Protein AF-V7PVR7-F1 (afdb_monomer)

Secondary structure (DSSP, 8-state):
---GGGGS-SS-TT------EEEEEEEEE-S---TTSSTT------------------TT----PPEEEEEEEEEEETTEEEEESSTT-SS-SEEEE-TT-EEEEEEHHHHHHTTSS---TT----TTPEEEEEEPPTTT-S-SEEEEE-SSTTHHHHHHHHHHHHHHHHHHHHHHHHHHHHHHHHHHHHHHHHHHHHHHHHHHHHHHHHHHHHHHHHHHHHHHHHHHHHHHHHHHHHHHHHHHHHHHHHHHHHHHHHHHHHTT-

pLDDT: mean 76.11, std 21.53, range [26.3, 97.12]

InterPro domains:
  IPR011993 PH-like domain superfamily [G3DSA:2.30.29.30] (19-189)

Sequence (265 aa):
MFDTTSLIHLGSNQTIQKSISGELCMYICKKKINKEYSPFFFPENDNKINENIYTNINYNDKLKQSYKWEKYFCFIKANFFFVYKFKGDYKPQFVFLLEGIQVQTINYNVAIKNGIIEKVDNFNIGENEDIIQIKFIPSLNNMNMCIFYASKVGYSKRWAQILTDSNFTLLNKNLNIIKEENEEIKNDIKNIKKINKIEIKNKDIQINSLNDRINMLKADIENVRIKNKRLQTAAEANIQSADEFLQKKMTEMSAICAEIESKIE

Structure (mmCIF, N/CA/C/O backbone):
data_AF-V7PVR7-F1
#
_entry.id   AF-V7PVR7-F1
#
loop_
_atom_site.group_PDB
_atom_site.id
_atom_site.type_symbol
_atom_site.label_atom_id
_atom_site.label_alt_id
_atom_site.label_comp_id
_atom_site.label_asym_id
_atom_site.label_entity_id
_atom_site.label_seq_id
_atom_site.pdbx_PDB_ins_code
_atom_site.Cartn_x
_atom_site.Cartn_y
_atom_site.Cartn_z
_atom_site.occupancy
_atom_site.B_iso_or_equiv
_atom_site.auth_seq_id
_atom_site.auth_comp_id
_atom_site.auth_asym_id
_atom_site.auth_atom_id
_atom_site.pdbx_PDB_model_num
ATOM 1 N N . MET A 1 1 ? 40.344 13.287 -11.719 1.00 32.41 1 MET A N 1
ATOM 2 C CA . MET A 1 1 ? 39.993 11.867 -11.511 1.00 32.41 1 MET A CA 1
ATOM 3 C C . MET A 1 1 ? 38.758 11.865 -10.621 1.00 32.41 1 MET A C 1
ATOM 5 O O . MET A 1 1 ? 38.894 12.082 -9.429 1.00 32.41 1 MET A O 1
ATOM 9 N N . PHE A 1 2 ? 37.560 11.835 -11.215 1.00 28.72 2 PHE A N 1
ATOM 10 C CA . PHE A 1 2 ? 36.302 11.922 -10.464 1.00 28.72 2 PHE A CA 1
ATOM 11 C C . PHE A 1 2 ? 35.877 10.518 -10.050 1.00 28.72 2 PHE A C 1
ATOM 13 O O . PHE A 1 2 ? 35.617 9.668 -10.903 1.00 28.72 2 PHE A O 1
ATOM 20 N N . ASP A 1 3 ? 35.879 10.289 -8.744 1.00 29.19 3 ASP A N 1
ATOM 21 C CA . ASP A 1 3 ? 35.550 9.012 -8.140 1.00 29.19 3 ASP A CA 1
ATOM 22 C C . ASP A 1 3 ? 34.030 8.797 -8.204 1.00 29.19 3 ASP A C 1
ATOM 24 O O . ASP A 1 3 ? 33.231 9.621 -7.757 1.00 29.19 3 ASP A O 1
ATOM 28 N N . THR A 1 4 ? 33.603 7.698 -8.825 1.00 39.72 4 THR A N 1
ATOM 29 C CA . THR A 1 4 ? 32.183 7.367 -9.062 1.00 39.72 4 THR A CA 1
ATOM 30 C C . THR A 1 4 ? 31.397 7.094 -7.775 1.00 39.72 4 THR A C 1
ATOM 32 O O . THR A 1 4 ? 30.183 6.903 -7.807 1.00 39.72 4 THR A O 1
ATOM 35 N N . THR A 1 5 ? 32.084 7.094 -6.638 1.00 37.81 5 THR A N 1
ATOM 36 C CA . THR A 1 5 ? 31.553 6.905 -5.290 1.00 37.81 5 THR A CA 1
ATOM 37 C C . THR A 1 5 ? 30.766 8.120 -4.786 1.00 37.81 5 THR A C 1
ATOM 39 O O . THR A 1 5 ? 29.832 7.958 -4.003 1.00 37.81 5 THR A O 1
ATOM 42 N N . SER A 1 6 ? 31.037 9.334 -5.279 1.00 35.88 6 SER A N 1
ATOM 43 C CA . SER A 1 6 ? 30.435 10.564 -4.730 1.00 35.88 6 SER A CA 1
ATOM 44 C C . SER A 1 6 ? 28.959 10.783 -5.104 1.00 35.88 6 SER A C 1
ATOM 46 O O . SER A 1 6 ? 28.266 11.552 -4.447 1.00 35.88 6 SER A O 1
ATOM 48 N N . LEU A 1 7 ? 28.434 10.077 -6.114 1.00 39.16 7 LEU A N 1
ATOM 49 C CA . LEU A 1 7 ? 27.006 10.113 -6.486 1.00 39.16 7 LEU A CA 1
ATOM 50 C C . LEU A 1 7 ? 26.153 9.070 -5.742 1.00 39.16 7 LEU A C 1
ATOM 52 O O . LEU A 1 7 ? 24.930 9.031 -5.929 1.00 39.16 7 LEU A O 1
ATOM 56 N N . ILE A 1 8 ? 26.775 8.233 -4.905 1.00 42.28 8 ILE A N 1
ATOM 57 C CA . ILE A 1 8 ? 26.122 7.123 -4.196 1.00 42.28 8 ILE A CA 1
ATOM 58 C C . ILE A 1 8 ? 25.479 7.585 -2.874 1.00 42.28 8 ILE A C 1
ATOM 60 O O . ILE A 1 8 ? 24.589 6.910 -2.373 1.00 42.28 8 ILE A O 1
ATOM 64 N N . HIS A 1 9 ? 25.812 8.768 -2.342 1.00 35.00 9 HIS A N 1
ATOM 65 C CA . HIS A 1 9 ? 25.508 9.096 -0.940 1.00 35.00 9 HIS A CA 1
ATOM 66 C C . HIS A 1 9 ? 24.350 10.077 -0.667 1.00 35.00 9 HIS A C 1
ATOM 68 O O . HIS A 1 9 ? 24.360 10.785 0.336 1.00 35.00 9 HIS A O 1
ATOM 74 N N . LEU A 1 10 ? 23.309 10.091 -1.504 1.00 32.12 10 LEU A N 1
ATOM 75 C CA . LEU A 1 10 ? 22.039 10.767 -1.187 1.00 32.12 10 LEU A CA 1
ATO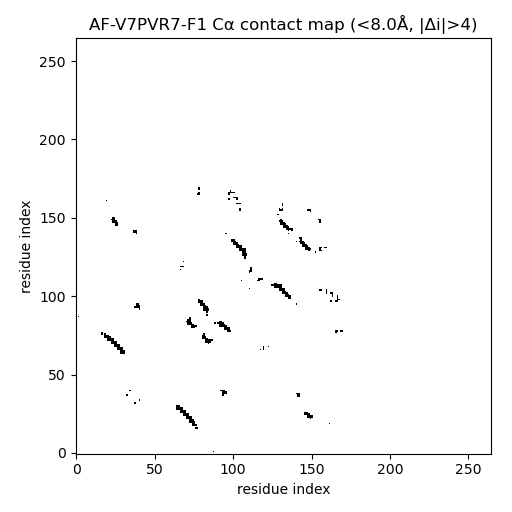M 76 C C . LEU A 1 10 ? 20.886 9.767 -1.316 1.00 32.12 10 LEU A C 1
ATOM 78 O O . LEU A 1 10 ? 20.278 9.639 -2.378 1.00 32.12 10 LEU A O 1
ATOM 82 N N . GLY A 1 11 ? 20.643 9.020 -0.241 1.00 29.41 11 GLY A N 1
ATOM 83 C CA . GLY A 1 11 ? 19.537 8.071 -0.120 1.00 29.41 11 GLY A CA 1
ATOM 84 C C . GLY A 1 11 ? 19.889 6.914 0.808 1.00 29.41 11 GLY A C 1
ATOM 85 O O . GLY A 1 11 ? 20.942 6.302 0.671 1.00 29.41 11 GLY A O 1
ATOM 86 N N . SER A 1 12 ? 19.023 6.641 1.778 1.00 31.47 12 SER A N 1
ATOM 87 C CA . SER A 1 12 ? 19.156 5.570 2.761 1.00 31.47 12 SER A CA 1
ATOM 88 C C . SER A 1 12 ? 19.411 4.192 2.129 1.00 31.47 12 SER A C 1
ATOM 90 O O . SER A 1 12 ? 18.877 3.815 1.085 1.00 31.47 12 SER A O 1
ATOM 92 N N . ASN A 1 13 ? 20.262 3.432 2.810 1.00 37.22 13 ASN A N 1
ATOM 93 C CA . ASN A 1 13 ? 20.952 2.237 2.341 1.00 37.22 13 ASN A CA 1
ATOM 94 C C . ASN A 1 13 ? 20.080 0.958 2.389 1.00 37.22 13 ASN A C 1
ATOM 96 O O . ASN A 1 13 ? 20.467 -0.035 2.998 1.00 37.22 13 ASN A O 1
ATOM 100 N N . GLN A 1 14 ? 18.890 0.969 1.774 1.00 38.38 14 GLN A N 1
ATOM 101 C CA . GLN A 1 14 ? 18.053 -0.243 1.629 1.00 38.38 14 GLN A CA 1
ATOM 102 C C . GLN A 1 14 ? 17.497 -0.487 0.217 1.00 38.38 14 GLN A C 1
ATOM 104 O O . GLN A 1 14 ? 16.940 -1.547 -0.049 1.00 38.38 14 GLN A O 1
ATOM 109 N N . THR A 1 15 ? 17.715 0.420 -0.736 1.00 40.56 15 THR A N 1
ATOM 110 C CA . THR A 1 15 ? 17.356 0.200 -2.146 1.00 40.56 15 THR A CA 1
ATOM 111 C C . THR A 1 15 ? 18.514 0.594 -3.049 1.00 40.56 15 THR A C 1
ATOM 113 O O . THR A 1 15 ? 18.428 1.572 -3.791 1.00 40.56 15 THR A O 1
ATOM 116 N N . ILE A 1 16 ? 19.617 -0.156 -3.017 1.00 40.12 16 ILE A N 1
ATOM 117 C CA . ILE A 1 16 ? 20.579 -0.107 -4.124 1.00 40.12 16 ILE A CA 1
ATOM 118 C C . ILE A 1 16 ? 19.904 -0.822 -5.304 1.00 40.12 16 ILE A C 1
ATOM 120 O O . ILE A 1 16 ? 20.113 -2.005 -5.567 1.00 40.12 16 ILE A O 1
ATOM 124 N N . GLN A 1 17 ? 19.001 -0.094 -5.970 1.00 49.81 17 GLN A N 1
ATOM 125 C CA . GLN A 1 17 ? 18.521 -0.405 -7.311 1.00 49.81 17 GLN A CA 1
ATOM 126 C C . GLN A 1 17 ? 19.745 -0.642 -8.195 1.00 49.81 17 GLN A C 1
ATOM 128 O O . GLN A 1 17 ? 20.724 0.098 -8.105 1.00 49.81 17 GLN A O 1
ATOM 133 N N . LYS A 1 18 ? 19.686 -1.671 -9.046 1.00 52.66 18 LYS A N 1
ATOM 134 C CA . LYS A 1 18 ? 20.700 -1.977 -10.063 1.00 52.66 18 LYS A CA 1
ATOM 135 C C . LYS A 1 18 ? 20.920 -0.743 -10.944 1.00 52.66 18 LYS A C 1
ATOM 137 O O . LYS A 1 18 ? 20.220 -0.552 -11.934 1.00 52.66 18 LYS A O 1
ATOM 142 N N . SER A 1 19 ? 21.868 0.106 -10.575 1.00 60.44 19 SER A N 1
ATOM 143 C CA . SER A 1 19 ? 22.183 1.308 -11.324 1.00 60.44 19 SER A CA 1
ATOM 144 C C . SER A 1 19 ? 22.954 0.884 -12.572 1.00 60.44 19 SER A C 1
ATOM 146 O O . SER A 1 19 ? 24.065 0.356 -12.503 1.00 60.44 19 SER A O 1
ATOM 148 N N . ILE A 1 20 ? 22.324 1.019 -13.740 1.00 74.19 20 ILE A N 1
ATOM 149 C CA . ILE A 1 20 ? 22.996 0.773 -15.015 1.00 74.19 20 ILE A CA 1
ATOM 150 C C . ILE A 1 20 ? 23.566 2.086 -15.532 1.00 74.19 20 ILE A C 1
ATOM 152 O O . ILE A 1 20 ? 22.889 3.114 -15.555 1.00 74.19 20 ILE A O 1
ATOM 156 N N . SER A 1 21 ? 24.825 2.038 -15.955 1.00 85.25 21 SER A N 1
ATOM 157 C CA . SER A 1 21 ? 25.461 3.104 -16.715 1.00 85.25 21 SER A CA 1
ATOM 158 C C . SER A 1 21 ? 26.124 2.530 -17.958 1.00 85.25 21 SER A C 1
ATOM 160 O O . SER A 1 21 ? 26.592 1.388 -17.957 1.00 85.25 21 SER A O 1
ATOM 162 N N . GLY A 1 22 ? 26.155 3.304 -19.034 1.00 86.75 22 GLY A N 1
ATOM 163 C CA . GLY A 1 22 ? 26.808 2.883 -20.264 1.00 86.75 22 GLY A CA 1
ATOM 164 C C . GLY A 1 22 ? 26.578 3.839 -21.417 1.00 86.75 22 GLY A C 1
ATOM 165 O O . GLY A 1 22 ? 25.811 4.791 -21.321 1.00 86.75 22 GLY A O 1
ATOM 166 N N . GLU A 1 23 ? 27.271 3.574 -22.515 1.00 89.56 23 GLU A N 1
ATOM 167 C CA . GLU A 1 23 ? 27.170 4.385 -23.721 1.00 89.56 23 GLU A CA 1
ATOM 168 C C . GLU A 1 23 ? 26.001 3.916 -24.586 1.00 89.56 23 GLU A C 1
ATOM 170 O O . GLU A 1 23 ? 25.878 2.726 -24.889 1.00 89.56 23 GLU A O 1
ATOM 175 N N . LEU A 1 24 ? 25.161 4.864 -24.998 1.00 91.44 24 LEU A N 1
ATOM 176 C CA . LEU A 1 24 ? 24.083 4.656 -25.958 1.00 91.44 24 LEU A CA 1
ATOM 177 C C . LEU A 1 24 ? 24.176 5.708 -27.060 1.00 91.44 24 LEU A C 1
ATOM 179 O O . LEU A 1 24 ? 24.561 6.852 -26.826 1.00 91.44 24 LEU A O 1
ATOM 183 N N . CYS A 1 25 ? 23.806 5.323 -28.273 1.00 90.75 25 CYS A N 1
ATOM 184 C CA . CYS A 1 25 ? 23.631 6.252 -29.376 1.00 90.75 25 CYS A CA 1
ATOM 185 C C . CYS A 1 25 ? 22.169 6.689 -29.402 1.00 90.75 25 CYS A C 1
ATOM 187 O O . CYS A 1 25 ? 21.290 5.845 -29.542 1.00 90.75 25 CYS A O 1
ATOM 189 N N . MET A 1 26 ? 21.901 7.982 -29.263 1.00 90.81 26 MET A N 1
ATOM 190 C CA . MET A 1 26 ? 20.560 8.551 -29.352 1.00 90.81 26 MET A CA 1
ATOM 191 C C . MET A 1 26 ? 20.318 9.080 -30.766 1.00 90.81 26 MET A C 1
ATOM 193 O O . MET A 1 26 ? 21.183 9.746 -31.342 1.00 90.81 26 MET A O 1
ATOM 197 N N . TYR A 1 27 ? 19.144 8.795 -31.320 1.00 87.81 27 TYR A N 1
ATOM 198 C CA . TYR A 1 27 ? 18.705 9.338 -32.603 1.00 87.81 27 TYR A CA 1
ATOM 199 C C . TYR A 1 27 ? 18.081 10.724 -32.397 1.00 87.81 27 TYR A C 1
ATOM 201 O O . TYR A 1 27 ? 17.086 10.858 -31.684 1.00 87.81 27 TYR A O 1
ATOM 209 N N . ILE A 1 28 ? 18.672 11.762 -32.994 1.00 83.69 28 ILE A N 1
ATOM 210 C CA . ILE A 1 28 ? 18.314 13.169 -32.753 1.00 83.69 28 ILE A CA 1
ATOM 211 C C . ILE A 1 28 ? 18.142 13.921 -34.080 1.00 83.69 28 ILE A C 1
ATOM 213 O O . ILE A 1 28 ? 18.910 13.736 -35.027 1.00 83.69 28 ILE A O 1
ATOM 217 N N . CYS A 1 29 ? 17.151 14.816 -34.143 1.00 73.75 29 CYS A N 1
ATOM 218 C CA . CYS A 1 29 ? 16.970 15.761 -35.248 1.00 73.75 29 CYS A CA 1
ATOM 219 C C . CYS A 1 29 ? 17.964 16.936 -35.139 1.00 73.75 29 CYS A C 1
ATOM 221 O O . CYS A 1 29 ? 18.118 17.534 -34.079 1.00 73.75 29 CYS A O 1
ATOM 223 N N . LYS A 1 30 ? 18.640 17.302 -36.235 1.00 64.38 30 LYS A N 1
ATOM 224 C CA . LYS A 1 30 ? 19.655 18.372 -36.289 1.00 64.38 30 LYS A CA 1
ATOM 225 C C . LYS A 1 30 ? 19.079 19.790 -3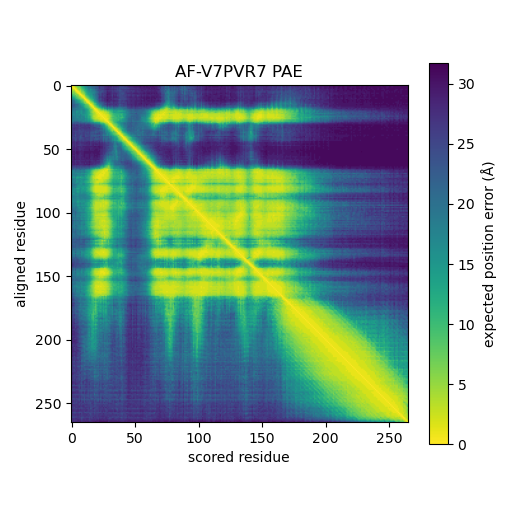6.216 1.00 64.38 30 LYS A C 1
ATOM 227 O O . LYS A 1 30 ? 19.867 20.723 -36.059 1.00 64.38 30 LYS A O 1
ATOM 232 N N . LYS A 1 31 ? 17.760 20.003 -36.347 1.00 56.25 31 LYS A N 1
ATOM 233 C CA . LYS A 1 31 ? 17.193 21.343 -36.100 1.00 56.25 31 LYS A CA 1
ATOM 234 C C . LYS A 1 31 ? 17.526 21.748 -34.662 1.00 56.25 31 LYS A C 1
ATOM 236 O O . LYS A 1 31 ? 17.414 20.923 -33.760 1.00 56.25 31 LYS A O 1
ATOM 241 N N . LYS A 1 32 ? 17.956 23.005 -34.465 1.00 42.50 32 LYS A N 1
ATOM 242 C CA . LYS A 1 32 ? 18.150 23.588 -33.130 1.00 42.50 32 LYS A CA 1
ATOM 243 C C . LYS A 1 32 ? 16.910 23.255 -32.310 1.00 42.50 32 LYS A C 1
ATOM 245 O O . LYS A 1 32 ? 15.819 23.704 -32.650 1.00 42.50 32 LYS A O 1
ATOM 250 N N . ILE A 1 33 ? 17.086 22.449 -31.268 1.00 48.06 33 ILE A N 1
ATOM 251 C CA . ILE A 1 33 ? 16.093 22.323 -30.213 1.00 48.06 33 ILE A CA 1
ATOM 252 C C . ILE A 1 33 ? 15.975 23.748 -29.668 1.00 48.06 33 ILE A C 1
ATOM 254 O O . ILE A 1 33 ? 16.900 24.234 -29.015 1.00 48.06 33 ILE A O 1
ATOM 258 N N . ASN A 1 34 ? 14.911 24.470 -30.035 1.00 39.19 34 ASN A N 1
ATOM 259 C CA . ASN A 1 34 ? 14.546 25.686 -29.318 1.00 39.19 34 ASN A CA 1
ATOM 260 C C . ASN A 1 34 ? 14.516 25.297 -27.838 1.00 39.19 34 ASN A C 1
ATOM 262 O O . ASN A 1 34 ? 13.972 24.241 -27.507 1.00 39.19 34 ASN A O 1
ATOM 266 N N . LYS A 1 35 ? 15.126 26.115 -26.969 1.00 43.72 35 LYS A N 1
ATOM 267 C CA . LYS A 1 35 ? 15.257 25.866 -25.517 1.00 43.72 35 LYS A CA 1
ATOM 268 C C . LYS A 1 35 ? 13.927 25.476 -24.830 1.00 43.72 35 LYS A C 1
ATOM 270 O O . LYS A 1 35 ? 13.953 24.940 -23.732 1.00 43.72 35 LYS A O 1
ATOM 275 N N . GLU A 1 36 ? 12.797 25.695 -25.496 1.00 36.88 36 GLU A N 1
ATOM 276 C CA . GLU A 1 36 ? 11.426 25.360 -25.096 1.00 36.88 36 GLU A CA 1
ATOM 277 C C . GLU A 1 36 ? 11.058 23.859 -25.174 1.00 36.88 36 GLU A C 1
ATOM 279 O O . GLU A 1 36 ? 10.151 23.422 -24.473 1.00 36.88 36 GLU A O 1
ATOM 284 N N . TYR A 1 37 ? 11.747 23.033 -25.976 1.00 41.72 37 TYR A N 1
ATOM 285 C CA . TYR A 1 37 ? 11.296 21.658 -26.294 1.00 41.72 37 TYR A CA 1
ATOM 286 C C . TYR A 1 37 ? 12.170 20.530 -25.732 1.00 41.72 37 TYR A C 1
ATOM 288 O O . TYR A 1 37 ? 12.150 19.408 -26.239 1.00 41.72 37 TYR A O 1
ATOM 296 N N . SER A 1 38 ? 12.942 20.793 -24.680 1.00 38.53 38 SER A N 1
ATOM 297 C CA . SER A 1 38 ? 13.720 19.740 -24.024 1.00 38.53 38 SER A CA 1
ATOM 298 C C . SER A 1 38 ? 12.967 19.169 -22.821 1.00 38.53 38 SER A C 1
ATOM 300 O O . SER A 1 38 ? 12.460 19.951 -22.016 1.00 38.53 38 SER A O 1
ATOM 302 N N . PRO A 1 39 ? 12.935 17.837 -22.633 1.00 40.78 39 PRO A N 1
ATOM 303 C CA . PRO A 1 39 ? 12.464 17.250 -21.387 1.00 40.78 39 PRO A CA 1
ATOM 304 C C . PRO A 1 39 ? 13.401 17.732 -20.271 1.00 40.78 39 PRO A C 1
ATOM 306 O O . PRO A 1 39 ? 14.610 17.499 -20.313 1.00 40.78 39 PRO A O 1
ATOM 309 N N . PHE A 1 40 ? 12.832 18.537 -19.372 1.00 38.88 40 PHE A N 1
ATOM 310 C CA . PHE A 1 40 ? 13.447 19.196 -18.217 1.00 38.88 40 PHE A CA 1
ATOM 311 C C . PHE A 1 40 ? 14.846 19.794 -18.463 1.00 38.88 40 PHE A C 1
ATOM 313 O O . PHE A 1 40 ? 15.868 19.249 -18.047 1.00 38.88 40 PHE A O 1
ATOM 320 N N . PHE A 1 41 ? 14.901 20.974 -19.090 1.00 39.81 41 PHE A N 1
ATOM 321 C CA . PHE A 1 41 ? 16.086 21.831 -18.985 1.00 39.81 41 PHE A CA 1
ATOM 322 C C . PHE A 1 41 ? 16.112 22.482 -17.596 1.00 39.81 41 PHE A C 1
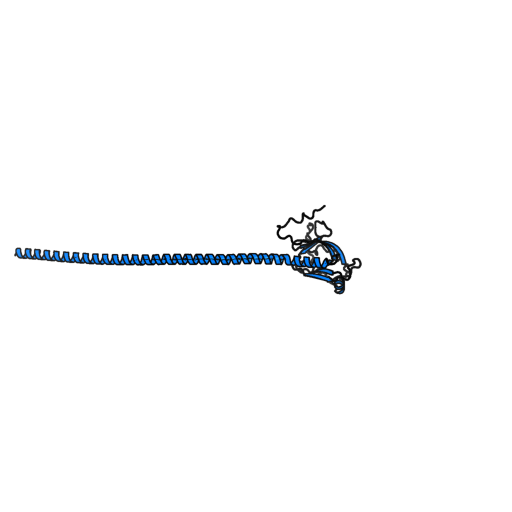ATOM 324 O O . PHE A 1 41 ? 15.152 23.141 -17.207 1.00 39.81 41 PHE A O 1
ATOM 331 N N . PHE A 1 42 ? 17.224 22.367 -16.865 1.00 33.00 42 PHE A N 1
ATOM 332 C CA . PHE A 1 42 ? 17.517 23.337 -15.807 1.00 33.00 42 PHE A CA 1
ATOM 333 C C . PHE A 1 42 ? 17.850 24.665 -16.498 1.00 33.00 42 PHE A C 1
ATOM 335 O O . PHE A 1 42 ? 18.848 24.687 -17.241 1.00 33.00 42 PHE A O 1
ATOM 342 N N . PRO A 1 43 ? 17.052 25.734 -16.312 1.00 32.44 43 PRO A N 1
ATOM 343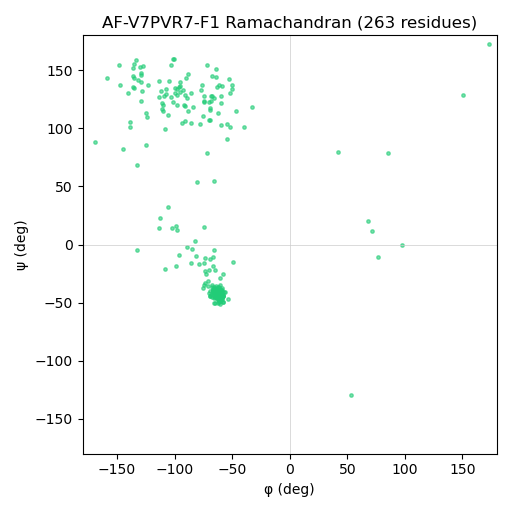 C CA . PRO A 1 43 ? 17.357 27.022 -16.908 1.00 32.44 43 PRO A CA 1
ATOM 344 C C . PRO A 1 43 ? 18.725 27.478 -16.399 1.00 32.44 43 PRO A C 1
ATOM 346 O O . PRO A 1 43 ? 19.002 27.460 -15.201 1.00 32.44 43 PRO A O 1
ATOM 349 N N . GLU A 1 44 ? 19.613 27.829 -17.324 1.00 32.88 44 GLU A N 1
ATOM 350 C CA . GLU A 1 44 ? 20.701 28.738 -16.979 1.00 32.88 44 GLU A CA 1
ATOM 351 C C . GLU A 1 44 ? 20.041 30.073 -16.653 1.00 32.88 44 GLU A C 1
ATOM 353 O O . GLU A 1 44 ? 19.205 30.544 -17.426 1.00 32.88 44 GLU A O 1
ATOM 358 N N . ASN A 1 45 ? 20.351 30.609 -15.473 1.00 34.69 45 ASN A N 1
ATOM 359 C CA . ASN A 1 45 ? 19.897 31.917 -15.028 1.00 34.69 45 ASN A CA 1
ATOM 360 C C . ASN A 1 45 ? 20.213 32.961 -16.100 1.00 34.69 45 ASN A C 1
ATOM 362 O O . ASN A 1 45 ? 21.337 33.437 -16.167 1.00 34.69 45 ASN A O 1
ATOM 366 N N . ASP A 1 46 ? 19.206 33.341 -16.873 1.00 34.31 46 ASP A N 1
ATOM 367 C CA . ASP A 1 46 ? 19.140 34.638 -17.521 1.00 34.31 46 ASP A CA 1
ATOM 368 C C . ASP A 1 46 ? 17.699 35.124 -17.405 1.00 34.31 46 ASP A C 1
ATOM 370 O O . ASP A 1 46 ? 16.782 34.683 -18.099 1.00 34.31 46 ASP A O 1
ATOM 374 N N . ASN A 1 47 ? 17.510 36.024 -16.443 1.00 38.75 47 ASN A N 1
ATOM 375 C CA . ASN A 1 47 ? 16.294 36.792 -16.249 1.00 38.75 47 ASN A CA 1
ATOM 376 C C . ASN A 1 47 ? 15.939 37.517 -17.550 1.00 38.75 47 ASN A C 1
ATOM 378 O O . ASN A 1 47 ? 16.560 38.529 -17.870 1.00 38.75 47 ASN A O 1
ATOM 382 N N . LYS A 1 48 ? 14.937 37.011 -18.273 1.00 33.56 48 LYS A N 1
ATOM 383 C CA . LYS A 1 48 ? 14.035 37.765 -19.158 1.00 33.56 48 LYS A CA 1
ATOM 384 C C . LYS A 1 48 ? 12.886 36.849 -19.575 1.00 33.56 48 LYS A C 1
ATOM 386 O O . LYS A 1 48 ? 12.948 36.145 -20.577 1.00 33.56 48 LYS A O 1
ATOM 391 N N . ILE A 1 49 ? 11.841 36.852 -18.755 1.00 31.20 49 ILE A N 1
ATOM 392 C CA . ILE A 1 49 ? 10.528 36.338 -19.133 1.00 31.20 49 ILE A CA 1
ATOM 393 C C . ILE A 1 49 ? 9.977 37.326 -20.165 1.00 31.20 49 ILE A C 1
ATOM 395 O O . ILE A 1 49 ? 9.634 38.449 -19.811 1.00 31.20 49 ILE A O 1
ATOM 399 N N . ASN A 1 50 ? 9.944 36.932 -21.438 1.00 28.09 50 ASN A N 1
ATOM 400 C CA . ASN A 1 50 ? 9.110 37.606 -22.428 1.00 28.09 50 ASN A CA 1
ATOM 401 C C . ASN A 1 50 ? 7.783 36.851 -22.494 1.00 28.09 50 ASN A C 1
ATOM 403 O O . ASN A 1 50 ? 7.700 35.753 -23.042 1.00 28.09 50 ASN A O 1
ATOM 407 N N . GLU A 1 51 ? 6.760 37.449 -21.897 1.00 33.53 51 GLU A N 1
ATOM 408 C CA . GLU A 1 51 ? 5.363 37.101 -22.128 1.00 33.53 51 GLU A CA 1
ATOM 409 C C . GLU A 1 51 ? 5.007 37.398 -23.599 1.00 33.53 51 GLU A C 1
ATOM 411 O O . GLU A 1 51 ? 5.472 38.387 -24.163 1.00 33.53 51 GLU A O 1
ATOM 416 N N . ASN A 1 52 ? 4.161 36.551 -24.196 1.00 35.25 52 ASN A N 1
ATOM 417 C CA . ASN A 1 52 ? 3.615 36.610 -25.565 1.00 35.25 52 ASN A CA 1
ATOM 418 C C . ASN A 1 52 ? 4.443 35.997 -26.699 1.00 35.25 52 ASN A C 1
ATOM 420 O O . ASN A 1 52 ? 4.936 36.739 -27.539 1.00 35.25 52 ASN A O 1
ATOM 424 N N . ILE A 1 53 ? 4.424 34.664 -26.854 1.00 30.55 53 ILE A N 1
ATOM 425 C CA . ILE A 1 53 ? 4.419 34.042 -28.195 1.00 30.55 53 ILE A CA 1
ATOM 426 C C . ILE A 1 53 ? 3.571 32.752 -28.171 1.00 30.55 53 ILE A C 1
ATOM 428 O O . ILE A 1 53 ? 4.088 31.644 -28.086 1.00 30.55 53 ILE A O 1
ATOM 432 N N . TYR A 1 54 ? 2.244 32.884 -28.282 1.00 32.50 54 TYR A N 1
ATOM 433 C CA . TYR A 1 54 ? 1.435 31.839 -28.919 1.00 32.50 54 TYR A CA 1
ATOM 434 C C . TYR A 1 54 ? 1.624 32.003 -30.427 1.00 32.50 54 TYR A C 1
ATOM 436 O O . TYR A 1 54 ? 1.051 32.917 -31.017 1.00 32.50 54 TYR A O 1
ATOM 444 N N . THR A 1 55 ? 2.415 31.145 -31.070 1.00 29.39 55 THR A N 1
ATOM 445 C CA . THR A 1 55 ? 2.406 31.056 -32.534 1.00 29.39 55 THR A CA 1
ATOM 446 C C . THR A 1 55 ? 2.138 29.633 -32.996 1.00 29.39 55 THR A C 1
ATOM 448 O O . THR A 1 55 ? 2.924 28.708 -32.811 1.00 29.39 55 THR A O 1
ATOM 451 N N . ASN A 1 56 ? 0.969 29.509 -33.625 1.00 32.16 56 ASN A N 1
ATOM 452 C CA . ASN A 1 56 ? 0.600 28.488 -34.594 1.00 32.16 56 ASN A CA 1
ATOM 453 C C . ASN A 1 56 ? 1.804 28.053 -35.438 1.00 32.16 56 ASN A C 1
ATOM 455 O O . ASN A 1 56 ? 2.336 28.848 -36.215 1.00 32.16 56 ASN A O 1
ATOM 459 N N . ILE A 1 57 ? 2.179 26.776 -35.357 1.00 34.69 57 ILE A N 1
ATOM 460 C CA . ILE A 1 57 ? 3.089 26.178 -36.333 1.00 34.69 57 ILE A CA 1
ATOM 461 C C . ILE A 1 57 ? 2.236 25.577 -37.448 1.00 34.69 57 ILE A C 1
ATOM 463 O O . ILE A 1 57 ? 1.572 24.554 -37.289 1.00 34.69 57 ILE A O 1
ATOM 467 N N . ASN A 1 58 ? 2.263 26.267 -38.583 1.00 26.30 58 ASN A N 1
ATOM 468 C CA . ASN A 1 58 ? 1.708 25.839 -39.858 1.00 26.30 58 ASN A CA 1
ATOM 469 C C . ASN A 1 58 ? 2.385 24.519 -40.293 1.00 26.30 58 ASN A C 1
ATOM 471 O O . ASN A 1 58 ? 3.604 24.464 -40.448 1.00 26.30 58 ASN A O 1
ATOM 475 N N . TYR A 1 59 ? 1.605 23.457 -40.504 1.00 34.56 59 TYR A N 1
ATOM 476 C CA . TYR A 1 59 ? 2.073 22.085 -40.785 1.00 34.56 59 TYR A CA 1
ATOM 477 C C . TYR A 1 59 ? 2.622 21.853 -42.214 1.00 34.56 59 TYR A C 1
ATOM 479 O O . TYR A 1 59 ? 2.785 20.706 -42.627 1.00 34.56 59 TYR A O 1
ATOM 487 N N . ASN A 1 60 ? 2.923 22.907 -42.981 1.00 30.80 60 ASN A N 1
ATOM 488 C CA . ASN A 1 60 ? 3.112 22.811 -44.437 1.00 30.80 60 ASN A CA 1
ATOM 489 C C . ASN A 1 60 ? 4.523 23.072 -44.990 1.00 30.80 60 ASN A C 1
ATOM 491 O O . ASN A 1 60 ? 4.670 23.132 -46.206 1.00 30.80 60 ASN A O 1
ATOM 495 N N . ASP A 1 61 ? 5.572 23.100 -44.165 1.00 32.78 61 ASP A N 1
ATOM 496 C CA . ASP A 1 61 ? 6.949 23.135 -44.679 1.00 32.78 61 ASP A CA 1
ATOM 497 C C . ASP A 1 61 ? 7.682 21.806 -44.457 1.00 32.78 61 ASP A C 1
ATOM 499 O O . ASP A 1 61 ? 8.263 21.544 -43.399 1.00 32.78 61 ASP A O 1
ATOM 503 N N . LYS A 1 62 ? 7.729 20.983 -45.517 1.00 37.78 62 LYS A N 1
ATOM 504 C CA . LYS A 1 62 ? 8.673 19.861 -45.701 1.00 37.78 62 LYS A CA 1
ATOM 505 C C . LYS A 1 62 ? 10.119 20.372 -45.846 1.00 37.78 62 LYS A C 1
ATOM 507 O O . LYS A 1 62 ? 10.824 20.061 -46.804 1.00 37.78 62 LYS A O 1
ATOM 512 N N . LEU A 1 63 ? 10.596 21.152 -44.883 1.00 43.62 63 LEU A N 1
ATOM 513 C CA . LEU A 1 63 ? 12.020 21.405 -44.702 1.00 43.62 63 LEU A CA 1
ATOM 514 C C . LEU A 1 63 ? 12.646 20.106 -44.195 1.00 43.62 63 LEU A C 1
ATOM 516 O O . LEU A 1 63 ? 12.410 19.745 -43.042 1.00 43.62 63 LEU A O 1
ATOM 520 N N . LYS A 1 64 ? 13.409 19.417 -45.060 1.00 47.25 64 LYS A N 1
ATOM 521 C CA . LYS A 1 64 ? 14.156 18.179 -44.764 1.00 47.25 64 LYS A CA 1
ATOM 522 C C . LYS A 1 64 ? 14.786 18.258 -43.372 1.00 47.25 64 LYS A C 1
ATOM 524 O O . LYS A 1 64 ? 15.806 18.923 -43.171 1.00 47.25 64 LYS A O 1
ATOM 529 N N . GLN A 1 65 ? 14.151 17.613 -42.401 1.00 59.69 65 GLN A N 1
ATOM 530 C CA . GLN A 1 65 ? 14.720 17.443 -41.077 1.00 59.69 65 GLN A CA 1
ATOM 531 C C . GLN A 1 65 ? 15.894 16.487 -41.249 1.00 59.69 65 GLN A C 1
ATOM 533 O O . GLN A 1 65 ? 15.722 15.378 -41.727 1.00 59.69 65 GLN A O 1
ATOM 538 N N . SER A 1 66 ? 17.111 16.940 -40.962 1.00 71.69 66 SER A N 1
ATOM 539 C CA . SER A 1 66 ? 18.268 16.051 -41.036 1.00 71.69 66 SER A CA 1
ATOM 540 C C . SER A 1 66 ? 18.443 15.385 -39.684 1.00 71.69 66 SER A C 1
ATOM 542 O O . SER A 1 66 ? 18.533 16.073 -38.673 1.00 71.69 66 SER A O 1
ATOM 544 N N . TYR A 1 67 ? 18.496 14.061 -39.645 1.00 80.56 67 TYR A N 1
ATOM 545 C CA . TYR A 1 67 ? 18.705 13.310 -38.410 1.00 80.56 67 TYR A CA 1
ATOM 546 C C . TYR A 1 67 ? 20.160 12.852 -38.274 1.00 80.56 67 TYR A C 1
ATOM 548 O O . TYR A 1 67 ? 20.929 12.835 -39.241 1.00 80.56 67 TYR A O 1
ATOM 556 N N . LYS A 1 68 ? 20.574 12.542 -37.045 1.00 86.75 68 LYS A N 1
ATOM 557 C CA . LYS A 1 68 ? 21.877 11.950 -36.738 1.00 86.75 68 LYS A CA 1
ATOM 558 C C . LYS A 1 68 ? 21.795 11.040 -35.521 1.00 86.75 68 LYS A C 1
ATOM 560 O O . LYS A 1 68 ? 20.981 11.252 -34.628 1.00 86.75 68 LYS A O 1
ATOM 565 N N . TRP A 1 69 ? 22.708 10.081 -35.474 1.00 87.38 69 TRP A N 1
ATOM 566 C CA . TRP A 1 69 ? 23.012 9.328 -34.268 1.00 87.38 69 TRP A CA 1
ATOM 567 C C . TRP A 1 69 ? 24.140 10.026 -33.515 1.00 87.38 69 TRP A C 1
ATOM 569 O O . TRP A 1 69 ? 25.182 10.335 -34.092 1.00 87.38 69 TRP A O 1
ATOM 579 N N . GLU A 1 70 ? 23.940 10.282 -32.229 1.00 88.50 70 GLU A N 1
ATOM 580 C CA . GLU A 1 70 ? 24.965 10.848 -31.358 1.00 88.50 70 GLU A CA 1
ATOM 581 C C . GLU A 1 70 ? 25.210 9.943 -30.160 1.00 88.50 70 GLU A C 1
ATOM 583 O O . GLU A 1 70 ? 24.271 9.427 -29.563 1.00 88.50 70 GLU A O 1
ATOM 588 N N . LYS A 1 71 ? 26.481 9.756 -29.802 1.00 90.31 71 LYS A N 1
ATOM 589 C CA . LYS A 1 71 ? 26.864 8.999 -28.610 1.00 90.31 71 LYS A CA 1
ATOM 590 C C . LYS A 1 71 ? 26.632 9.833 -27.355 1.00 90.31 71 LYS A C 1
ATOM 592 O O . LYS A 1 71 ? 26.987 11.010 -27.322 1.00 90.31 71 LYS A O 1
ATOM 597 N N . TYR A 1 72 ? 26.089 9.176 -26.341 1.00 90.00 72 TYR A N 1
ATOM 598 C CA . TYR A 1 72 ? 25.810 9.716 -25.023 1.00 90.00 72 TYR A CA 1
ATOM 599 C C . TYR A 1 72 ? 26.219 8.725 -23.944 1.00 90.00 72 TYR A C 1
ATOM 601 O O . TYR A 1 72 ? 26.168 7.509 -24.142 1.00 90.00 72 TYR A O 1
ATOM 609 N N . PHE A 1 73 ? 26.575 9.254 -22.778 1.00 89.81 73 PHE A N 1
ATOM 610 C CA . PHE A 1 73 ? 26.685 8.470 -21.561 1.00 89.81 73 PHE A CA 1
ATOM 611 C C . PHE A 1 73 ? 25.344 8.488 -20.829 1.00 89.81 73 PHE A C 1
ATOM 613 O O . PHE A 1 73 ? 24.841 9.538 -20.433 1.00 89.81 73 PHE A O 1
ATOM 620 N N . CYS A 1 74 ? 24.757 7.314 -20.657 1.00 90.25 74 CYS A N 1
ATOM 621 C CA . CYS A 1 74 ? 23.421 7.140 -20.122 1.00 90.25 74 CYS A CA 1
ATOM 622 C C . CYS A 1 74 ? 23.472 6.448 -18.762 1.00 90.25 74 CYS A C 1
ATOM 624 O O . CYS A 1 74 ? 24.262 5.525 -18.550 1.00 90.25 74 CYS A O 1
ATOM 626 N N . PHE A 1 75 ? 22.616 6.883 -17.842 1.00 87.62 75 PHE A N 1
ATOM 627 C CA . PHE A 1 75 ? 22.571 6.382 -16.474 1.00 87.62 75 PHE A CA 1
ATOM 628 C C . PHE A 1 75 ? 21.144 6.399 -15.929 1.00 87.62 75 PHE A C 1
ATOM 630 O O . PHE A 1 75 ? 20.420 7.373 -16.120 1.00 87.62 75 PHE A O 1
ATOM 637 N N . ILE A 1 76 ? 20.748 5.333 -15.231 1.00 85.44 76 ILE A N 1
ATOM 638 C CA . ILE A 1 76 ? 19.457 5.266 -14.536 1.00 85.44 76 ILE A CA 1
ATOM 639 C C . ILE A 1 76 ? 19.696 5.320 -13.031 1.00 85.44 76 ILE A C 1
ATOM 641 O O . ILE A 1 76 ? 20.460 4.520 -12.483 1.00 85.44 76 ILE A O 1
ATOM 645 N N . LYS A 1 77 ? 19.000 6.239 -12.360 1.00 80.12 77 LYS A N 1
ATOM 646 C CA . LYS A 1 77 ? 18.943 6.322 -10.898 1.00 80.12 77 LYS A CA 1
ATOM 647 C C . LYS A 1 77 ? 17.530 6.671 -10.467 1.00 80.12 77 LYS A C 1
ATOM 649 O O . LYS A 1 77 ? 16.952 7.630 -10.977 1.00 80.12 77 LYS A O 1
ATOM 654 N N . ALA A 1 78 ? 16.995 5.909 -9.512 1.00 74.38 78 ALA A N 1
ATOM 655 C CA . ALA A 1 78 ? 15.574 5.956 -9.179 1.00 74.38 78 ALA A CA 1
ATOM 656 C C . ALA A 1 78 ? 14.720 5.738 -10.443 1.00 74.38 78 ALA A C 1
ATOM 658 O O . ALA A 1 78 ? 14.985 4.805 -11.199 1.00 74.38 78 ALA A O 1
ATOM 659 N N . ASN A 1 79 ? 13.742 6.608 -10.695 1.00 78.69 79 ASN A N 1
ATOM 660 C CA . ASN A 1 79 ? 12.907 6.574 -11.901 1.00 78.69 79 ASN A CA 1
ATOM 661 C C . ASN A 1 79 ? 13.376 7.560 -12.975 1.00 78.69 79 ASN A C 1
ATOM 663 O O . ASN A 1 79 ? 12.610 7.892 -13.876 1.00 78.69 79 ASN A O 1
ATOM 667 N N . PHE A 1 80 ? 14.595 8.080 -12.870 1.00 83.38 80 PHE A N 1
ATOM 668 C CA . PHE A 1 80 ? 15.108 9.052 -13.820 1.00 83.38 80 PHE A CA 1
ATOM 669 C C . PHE A 1 80 ? 16.164 8.420 -14.711 1.00 83.38 80 PHE A C 1
ATOM 671 O O . PHE A 1 80 ? 17.084 7.738 -14.248 1.00 83.38 80 PHE A O 1
ATOM 678 N N . PHE A 1 81 ? 16.032 8.687 -16.004 1.00 87.56 81 PHE A N 1
ATOM 679 C CA . PHE A 1 81 ? 17.010 8.334 -17.011 1.00 87.56 81 PHE A CA 1
ATOM 680 C C . PHE A 1 81 ? 17.753 9.579 -17.464 1.00 87.56 81 PHE A C 1
ATOM 682 O O . PHE A 1 81 ? 17.192 10.477 -18.092 1.00 87.56 81 PHE A O 1
ATOM 689 N N . PHE A 1 82 ? 19.028 9.620 -17.108 1.00 87.38 82 PHE A N 1
ATOM 690 C CA . PHE A 1 82 ? 19.928 10.725 -17.369 1.00 87.38 82 PHE A CA 1
ATOM 691 C C . PHE A 1 82 ? 20.762 10.432 -18.610 1.00 87.38 82 PHE A C 1
ATOM 693 O O . PHE A 1 82 ? 21.330 9.346 -18.753 1.00 87.38 82 PHE A O 1
ATOM 700 N N . VAL A 1 83 ? 20.868 11.424 -19.489 1.00 88.56 83 VAL A N 1
ATOM 701 C CA . VAL A 1 83 ? 21.632 11.354 -20.734 1.00 88.56 83 VAL A CA 1
ATOM 702 C C . VAL A 1 83 ? 22.636 12.502 -20.745 1.00 88.56 83 VAL A C 1
ATOM 704 O O . VAL A 1 83 ? 22.261 13.667 -20.857 1.00 88.56 83 VAL A O 1
ATOM 707 N N . TYR A 1 84 ? 23.918 12.176 -20.609 1.00 86.00 84 TYR A N 1
ATOM 708 C CA . TYR A 1 84 ? 25.043 13.110 -20.553 1.00 86.00 84 TYR A CA 1
ATOM 709 C C . TYR A 1 84 ? 25.812 13.106 -21.865 1.00 86.00 84 TYR A C 1
ATOM 711 O O . TYR A 1 84 ? 26.022 12.038 -22.449 1.00 86.00 84 TYR A O 1
ATOM 719 N N . LYS A 1 85 ? 26.266 14.281 -22.316 1.00 87.00 85 LYS A N 1
ATOM 720 C CA . LYS A 1 85 ? 27.021 14.385 -23.569 1.00 87.00 85 LYS A CA 1
ATOM 721 C C . LYS A 1 85 ? 28.320 13.585 -23.487 1.00 87.00 85 LYS A C 1
ATOM 723 O O . LYS A 1 85 ? 28.624 12.835 -24.412 1.00 87.00 85 LYS A O 1
ATOM 728 N N . PHE A 1 86 ? 29.019 13.675 -22.359 1.00 81.75 86 PHE A N 1
ATOM 729 C CA . PHE A 1 86 ? 30.214 12.900 -22.058 1.00 81.75 86 PHE A CA 1
ATOM 730 C C . PHE A 1 86 ? 30.167 12.299 -20.650 1.00 81.75 86 PHE A C 1
ATOM 732 O O . PHE A 1 86 ? 29.448 12.747 -19.755 1.00 81.75 86 PHE A O 1
ATOM 739 N N . LYS A 1 87 ? 30.959 11.244 -20.438 1.00 80.19 87 LYS A N 1
ATOM 740 C CA . LYS A 1 87 ? 31.124 10.641 -19.113 1.00 80.19 87 LYS A CA 1
ATOM 741 C C . LYS A 1 87 ? 31.885 11.610 -18.200 1.00 80.19 87 LYS A C 1
ATOM 743 O O . LYS A 1 87 ? 33.017 11.967 -18.507 1.00 80.19 87 LYS A O 1
ATOM 748 N N . GLY A 1 88 ? 31.294 11.961 -17.059 1.00 73.88 88 GLY A N 1
ATOM 749 C CA . GLY A 1 88 ? 31.884 12.892 -16.087 1.00 73.88 88 GLY A CA 1
ATOM 750 C C . GLY A 1 88 ? 31.375 14.331 -16.199 1.00 73.88 88 GLY A C 1
ATOM 751 O O . GLY A 1 88 ? 31.780 15.164 -15.392 1.00 73.88 88 GLY A O 1
ATOM 752 N N . ASP A 1 89 ? 30.470 14.616 -17.140 1.00 74.81 89 ASP A N 1
ATOM 753 C CA . ASP A 1 89 ? 29.754 15.890 -17.175 1.00 74.81 89 ASP A CA 1
ATOM 754 C C . ASP A 1 89 ? 28.925 16.081 -15.896 1.00 74.81 89 ASP A C 1
ATOM 756 O O . ASP A 1 89 ? 28.240 15.167 -15.432 1.00 74.81 89 ASP A O 1
ATOM 760 N N . TYR A 1 90 ? 28.954 17.294 -15.341 1.00 73.06 90 TYR A N 1
ATOM 761 C CA . TYR A 1 90 ? 28.206 17.629 -14.125 1.00 73.06 90 TYR A CA 1
ATOM 762 C C . TYR A 1 90 ? 26.695 17.762 -14.380 1.00 73.06 90 TYR A C 1
ATOM 764 O O . TYR A 1 90 ? 25.880 17.412 -13.527 1.00 73.06 90 TYR A O 1
ATOM 772 N N . LYS A 1 91 ? 26.308 18.242 -15.570 1.00 79.81 91 LYS A N 1
ATOM 773 C CA . LYS A 1 91 ? 24.912 18.500 -15.949 1.00 79.81 91 LYS A CA 1
ATOM 774 C C . LYS A 1 91 ? 24.468 17.538 -17.062 1.00 79.81 91 LYS A C 1
ATOM 776 O O . LYS A 1 91 ? 25.141 17.473 -18.091 1.00 79.81 91 LYS A O 1
ATOM 781 N N . PRO A 1 92 ? 23.349 16.809 -16.895 1.00 81.62 92 PRO A N 1
ATOM 782 C CA . PRO A 1 92 ? 22.793 15.984 -17.962 1.00 81.62 92 PRO A CA 1
ATOM 783 C C . PRO A 1 92 ? 22.274 16.865 -19.101 1.00 81.62 92 PRO A C 1
ATOM 785 O O . PRO A 1 92 ? 21.729 17.944 -18.865 1.00 81.62 92 PRO A O 1
ATOM 788 N N . GLN A 1 93 ? 22.416 16.390 -20.337 1.00 80.94 93 GLN A N 1
ATOM 789 C CA . GLN A 1 93 ? 21.824 17.046 -21.500 1.00 80.94 93 GLN A CA 1
ATOM 790 C C . GLN A 1 93 ? 20.314 16.791 -21.572 1.00 80.94 93 GLN A C 1
ATOM 792 O O . GLN A 1 93 ? 19.566 17.694 -21.936 1.00 80.94 93 GLN A O 1
ATOM 797 N N . PHE A 1 94 ? 19.873 15.586 -21.202 1.00 82.12 94 PHE A N 1
ATOM 798 C CA . PHE A 1 94 ? 18.457 15.244 -21.088 1.00 82.12 94 PHE A CA 1
ATOM 799 C C . PHE A 1 94 ? 18.195 14.455 -19.808 1.00 82.12 94 PHE A C 1
ATOM 801 O O . PHE A 1 94 ? 19.017 13.628 -19.397 1.00 82.12 94 PHE A O 1
ATOM 808 N N . VAL A 1 95 ? 17.032 14.689 -19.204 1.00 82.62 95 VAL A N 1
ATOM 809 C CA . VAL A 1 95 ? 16.526 13.902 -18.079 1.00 82.62 95 VAL A CA 1
ATOM 810 C C . VAL A 1 95 ? 15.106 13.471 -18.400 1.00 82.62 95 VAL A C 1
ATOM 812 O O . VAL A 1 95 ? 14.242 14.305 -18.655 1.00 82.62 95 VAL A O 1
ATOM 815 N N . PHE A 1 96 ? 14.869 12.165 -18.376 1.00 82.25 96 PHE A N 1
ATOM 816 C CA . PHE A 1 96 ? 13.556 11.590 -18.623 1.00 82.25 96 PHE A CA 1
ATOM 817 C C . PHE A 1 96 ? 13.005 10.968 -17.347 1.00 82.25 96 PHE A C 1
ATOM 819 O O . PHE A 1 96 ? 13.690 10.178 -16.693 1.00 82.25 96 PHE A O 1
ATOM 826 N N . LEU A 1 97 ? 11.752 11.281 -17.029 1.00 81.62 97 LEU A N 1
ATOM 827 C CA . LEU A 1 97 ? 10.980 10.505 -16.067 1.00 81.62 97 LEU A CA 1
ATOM 828 C C . LEU A 1 97 ? 10.560 9.186 -16.732 1.00 81.62 97 LEU A C 1
ATOM 830 O O . LEU A 1 97 ? 9.946 9.195 -17.799 1.00 81.62 97 LEU A O 1
ATOM 834 N N . LEU A 1 98 ? 10.923 8.061 -16.116 1.00 82.38 98 LEU A N 1
ATOM 835 C CA . LEU A 1 98 ? 10.629 6.713 -16.611 1.00 82.38 98 LEU A CA 1
ATOM 836 C C . LEU A 1 98 ? 9.244 6.203 -16.199 1.00 82.38 98 LEU A C 1
ATOM 838 O O . LEU A 1 98 ? 8.859 5.114 -16.606 1.00 82.38 98 LEU A O 1
ATOM 842 N N . GLU A 1 99 ? 8.497 6.960 -15.404 1.00 77.75 99 GLU A N 1
ATOM 843 C CA . GLU A 1 99 ? 7.159 6.572 -14.970 1.00 77.75 99 GLU A CA 1
ATOM 844 C C . GLU A 1 99 ? 6.168 6.573 -16.142 1.00 77.75 99 GLU A C 1
ATOM 846 O O . GLU A 1 99 ? 6.052 7.545 -16.890 1.00 77.75 99 GLU A O 1
ATOM 851 N N . GLY A 1 100 ? 5.459 5.457 -16.314 1.00 75.31 100 GLY A N 1
ATOM 852 C CA . GLY A 1 100 ? 4.415 5.306 -17.325 1.00 75.31 100 GLY A CA 1
ATOM 853 C C . GLY A 1 100 ? 4.921 5.225 -18.769 1.00 75.31 100 GLY A C 1
ATOM 854 O O . GLY A 1 100 ? 4.121 5.290 -19.703 1.00 75.31 100 GLY A O 1
ATOM 855 N N . ILE A 1 101 ? 6.229 5.061 -18.981 1.00 84.12 101 ILE A N 1
ATOM 856 C CA . ILE A 1 101 ? 6.795 4.896 -20.324 1.00 84.12 101 ILE A CA 1
ATOM 857 C C . ILE A 1 101 ? 6.460 3.526 -20.917 1.00 84.12 101 ILE A C 1
ATOM 859 O O . ILE A 1 101 ? 6.310 2.530 -20.206 1.00 84.12 101 ILE A O 1
ATOM 863 N N . GLN A 1 102 ? 6.451 3.449 -22.244 1.00 86.50 102 GLN A N 1
ATOM 864 C CA . GLN A 1 102 ? 6.438 2.181 -22.968 1.00 86.50 102 GLN A CA 1
ATOM 865 C C . GLN A 1 102 ? 7.780 1.984 -23.663 1.00 86.50 102 GLN A C 1
ATOM 867 O O . GLN A 1 102 ? 8.178 2.791 -24.504 1.00 86.50 102 GLN A O 1
ATOM 872 N N . VAL A 1 103 ? 8.471 0.900 -23.319 1.00 89.88 103 VAL A N 1
ATOM 873 C CA . VAL A 1 103 ? 9.762 0.544 -23.910 1.00 89.88 103 VAL A CA 1
ATOM 874 C C . VAL A 1 103 ? 9.570 -0.650 -24.832 1.00 89.88 103 VAL A C 1
ATOM 876 O O . VAL A 1 103 ? 8.969 -1.650 -24.446 1.00 89.88 103 VAL A O 1
ATOM 879 N N . GLN A 1 104 ? 10.069 -0.550 -26.059 1.00 90.88 104 GLN A N 1
ATOM 880 C CA . GLN A 1 104 ? 10.009 -1.615 -27.057 1.00 90.88 104 GLN A CA 1
ATOM 881 C C . GLN A 1 104 ? 11.365 -1.755 -27.743 1.00 90.88 104 GLN A C 1
ATOM 883 O O . GLN A 1 104 ? 12.045 -0.764 -28.002 1.00 90.88 104 GLN A O 1
ATOM 888 N N . THR A 1 105 ? 11.760 -2.985 -28.057 1.00 91.38 105 THR A N 1
ATOM 889 C CA . THR A 1 105 ? 12.889 -3.246 -28.956 1.00 91.38 105 THR A CA 1
ATOM 890 C C . THR A 1 105 ? 12.363 -3.534 -30.349 1.00 91.38 105 THR A C 1
ATOM 892 O O . THR A 1 105 ? 11.486 -4.382 -30.505 1.00 91.38 105 THR A O 1
ATOM 895 N N . ILE A 1 106 ? 12.896 -2.847 -31.352 1.00 90.50 106 ILE A N 1
ATOM 896 C CA . ILE A 1 106 ? 12.495 -3.002 -32.752 1.00 90.50 106 ILE A CA 1
ATOM 897 C C . ILE A 1 106 ? 13.761 -3.223 -33.574 1.00 90.50 106 ILE A C 1
ATOM 899 O O . ILE A 1 106 ? 14.767 -2.561 -33.336 1.00 90.50 106 ILE A O 1
ATOM 903 N N . ASN A 1 107 ? 13.717 -4.123 -34.553 1.00 90.56 107 ASN A N 1
ATOM 904 C CA . ASN A 1 107 ? 14.824 -4.282 -35.490 1.00 90.56 107 ASN A CA 1
ATOM 905 C C . ASN A 1 107 ? 15.028 -2.988 -36.304 1.00 90.56 107 ASN A C 1
ATOM 907 O O . ASN A 1 107 ? 14.066 -2.403 -36.810 1.00 90.56 107 ASN A O 1
ATOM 911 N N . TYR A 1 108 ? 16.279 -2.556 -36.461 1.00 89.00 108 TYR A N 1
ATOM 912 C CA . TYR A 1 108 ? 16.640 -1.304 -37.131 1.00 89.00 108 TYR A CA 1
ATOM 913 C C . TYR A 1 108 ? 16.044 -1.163 -38.543 1.00 89.00 108 TYR A C 1
ATOM 915 O O . TYR A 1 108 ? 15.427 -0.145 -38.864 1.00 89.00 108 TYR A O 1
ATOM 923 N N . ASN A 1 109 ? 16.147 -2.205 -39.373 1.00 86.50 109 ASN A N 1
ATOM 924 C CA . ASN A 1 109 ? 15.628 -2.184 -40.743 1.00 86.50 109 ASN A CA 1
ATOM 925 C C . ASN A 1 109 ? 14.097 -2.131 -40.785 1.00 86.50 109 ASN A C 1
ATOM 927 O O . ASN A 1 109 ? 13.521 -1.478 -41.656 1.00 86.50 109 ASN A O 1
ATOM 931 N N . VAL A 1 110 ? 13.429 -2.791 -39.837 1.00 87.25 110 VAL A N 1
ATOM 932 C CA . VAL A 1 110 ? 11.968 -2.708 -39.685 1.00 87.25 110 VAL A CA 1
ATOM 933 C C . VAL A 1 110 ? 11.552 -1.292 -39.282 1.00 87.25 110 VAL A C 1
ATOM 935 O O . VAL A 1 110 ? 10.584 -0.764 -39.826 1.00 87.25 110 VAL A O 1
ATOM 938 N N . ALA A 1 111 ? 12.305 -0.639 -38.393 1.00 87.12 111 ALA A N 1
ATOM 939 C CA . ALA A 1 111 ? 12.032 0.736 -37.983 1.00 87.12 111 ALA A CA 1
ATOM 940 C C . ALA A 1 111 ? 12.163 1.738 -39.145 1.00 87.12 111 ALA A C 1
ATOM 942 O O . ALA A 1 111 ? 11.324 2.632 -39.262 1.00 87.12 111 ALA A O 1
ATOM 943 N N . ILE A 1 112 ? 13.150 1.560 -40.033 1.00 87.06 112 ILE A N 1
ATOM 944 C CA . ILE A 1 112 ? 13.273 2.361 -41.264 1.00 87.06 112 ILE A CA 1
ATOM 945 C C . ILE A 1 112 ? 12.089 2.102 -42.201 1.00 87.06 112 ILE A C 1
ATOM 947 O O . ILE A 1 112 ? 11.452 3.046 -42.660 1.00 87.06 112 ILE A O 1
ATOM 951 N N . LYS A 1 113 ? 11.770 0.828 -42.478 1.00 87.75 113 LYS A N 1
ATOM 952 C CA . LYS A 1 113 ? 10.669 0.454 -43.386 1.00 87.75 113 LYS A CA 1
ATOM 953 C C . LYS A 1 113 ? 9.320 1.009 -42.929 1.00 87.75 113 LYS A C 1
ATOM 955 O O . LYS A 1 113 ? 8.532 1.444 -43.760 1.00 87.75 113 LYS A O 1
ATOM 960 N N . ASN A 1 114 ? 9.083 1.029 -41.619 1.00 86.12 114 ASN A N 1
ATOM 961 C CA . ASN A 1 114 ? 7.852 1.543 -41.021 1.00 86.12 114 ASN A CA 1
ATOM 962 C C . ASN A 1 114 ? 7.845 3.075 -40.852 1.00 86.12 114 ASN A C 1
ATOM 964 O O . ASN A 1 114 ? 6.904 3.609 -40.270 1.00 86.12 114 ASN A O 1
ATOM 968 N N . GLY A 1 115 ? 8.885 3.786 -41.305 1.00 81.62 115 GLY A N 1
ATOM 969 C CA . GLY A 1 115 ? 8.975 5.245 -41.204 1.00 81.62 115 GLY A CA 1
ATOM 970 C C . GLY A 1 115 ? 9.134 5.771 -39.774 1.00 81.62 115 GLY A C 1
ATOM 971 O O . GLY A 1 115 ? 8.839 6.933 -39.513 1.00 81.62 115 GLY A O 1
ATOM 972 N N . ILE A 1 116 ? 9.581 4.929 -38.837 1.00 82.31 116 ILE A N 1
ATOM 973 C CA . ILE A 1 116 ? 9.824 5.314 -37.438 1.00 82.31 116 ILE A CA 1
ATOM 974 C C . ILE A 1 116 ? 11.110 6.150 -37.328 1.00 82.31 116 ILE A C 1
ATOM 976 O O . ILE A 1 116 ? 11.196 7.061 -36.504 1.00 82.31 116 ILE A O 1
ATOM 980 N N . ILE A 1 117 ? 12.104 5.837 -38.164 1.00 83.88 117 ILE A N 1
ATOM 981 C CA . ILE A 1 117 ? 13.356 6.584 -38.327 1.00 83.88 117 ILE A CA 1
ATOM 982 C C . ILE A 1 117 ? 13.688 6.756 -39.803 1.00 83.88 117 ILE A C 1
ATOM 984 O O . ILE A 1 117 ? 13.306 5.937 -40.637 1.00 83.88 117 ILE A O 1
ATOM 988 N N . GLU A 1 118 ? 14.458 7.793 -40.110 1.00 83.69 118 GLU A N 1
ATOM 989 C CA . GLU A 1 118 ? 15.065 7.977 -41.421 1.00 83.69 118 GLU A CA 1
ATOM 990 C C . GLU A 1 118 ? 16.429 7.283 -41.464 1.00 83.69 118 GLU A C 1
ATOM 992 O O . GLU A 1 118 ? 17.156 7.209 -40.468 1.00 83.69 118 GLU A O 1
ATOM 997 N N . LYS A 1 119 ? 16.792 6.769 -42.641 1.00 81.31 119 LYS A N 1
ATOM 998 C CA . LYS A 1 119 ? 18.116 6.193 -42.864 1.00 81.31 119 LYS A CA 1
ATOM 999 C C . LYS A 1 119 ? 19.167 7.306 -42.799 1.00 81.31 119 LYS A C 1
ATOM 1001 O O . LYS A 1 119 ? 19.048 8.313 -43.490 1.00 81.31 119 LYS A O 1
ATOM 1006 N N . VAL A 1 120 ? 20.202 7.109 -41.984 1.00 82.50 120 VAL A N 1
ATOM 1007 C CA . VAL A 1 120 ? 21.330 8.042 -41.848 1.00 82.50 120 VAL A CA 1
ATOM 1008 C C . VAL A 1 120 ? 22.573 7.397 -42.452 1.00 82.50 120 VAL A C 1
ATOM 1010 O O . VAL A 1 120 ? 23.069 6.411 -41.919 1.00 82.50 120 VAL A O 1
ATOM 1013 N N . ASP A 1 121 ? 23.095 7.970 -43.536 1.00 71.56 121 ASP A N 1
ATOM 1014 C CA . ASP A 1 121 ? 24.176 7.361 -44.332 1.00 71.56 121 ASP A CA 1
ATOM 1015 C C . ASP A 1 121 ? 25.514 7.217 -43.582 1.00 71.56 121 ASP A C 1
ATOM 1017 O O . ASP A 1 121 ? 26.333 6.369 -43.920 1.00 71.56 121 ASP A O 1
ATOM 1021 N N . ASN A 1 122 ? 25.728 8.008 -42.526 1.00 72.19 122 ASN A N 1
ATOM 1022 C CA . ASN A 1 122 ? 27.004 8.075 -41.803 1.00 72.19 122 ASN A CA 1
ATOM 1023 C C . ASN A 1 122 ? 27.046 7.220 -40.521 1.00 72.19 122 ASN A C 1
ATOM 1025 O O . ASN A 1 122 ? 27.936 7.412 -39.691 1.00 72.19 122 ASN A O 1
ATOM 1029 N N . PHE A 1 123 ? 26.075 6.329 -40.303 1.00 77.44 123 PHE A N 1
ATOM 1030 C CA . PHE A 1 123 ? 26.016 5.501 -39.097 1.00 77.44 123 PHE A CA 1
ATOM 1031 C C . PHE A 1 123 ? 25.596 4.065 -39.436 1.00 77.44 123 PHE A C 1
ATOM 1033 O O . PHE A 1 123 ? 24.429 3.798 -39.719 1.00 77.44 123 PHE A O 1
ATOM 1040 N N . ASN A 1 124 ? 26.560 3.141 -39.406 1.00 74.75 124 ASN A N 1
ATOM 1041 C CA . ASN A 1 124 ? 26.334 1.737 -39.748 1.00 74.75 124 ASN A CA 1
ATOM 1042 C C . ASN A 1 124 ? 25.842 0.954 -38.527 1.00 74.75 124 ASN A C 1
ATOM 1044 O O . ASN A 1 124 ? 26.627 0.628 -37.639 1.00 74.75 124 ASN A O 1
ATOM 1048 N N . ILE A 1 125 ? 24.546 0.648 -38.518 1.00 80.06 125 ILE A N 1
ATOM 1049 C CA . ILE A 1 125 ? 23.912 -0.330 -37.623 1.00 80.06 125 ILE A CA 1
ATOM 1050 C C . ILE A 1 125 ? 23.738 -1.623 -38.425 1.00 80.06 125 ILE A C 1
ATOM 1052 O O . ILE A 1 125 ? 23.331 -1.575 -39.589 1.00 80.06 125 ILE A O 1
ATOM 1056 N N . GLY A 1 126 ? 24.083 -2.767 -37.835 1.00 72.44 126 GLY A N 1
ATOM 1057 C CA . GLY A 1 126 ? 23.977 -4.065 -38.503 1.00 72.44 126 GLY A CA 1
ATOM 1058 C C . GLY A 1 126 ? 22.525 -4.428 -38.838 1.00 72.44 126 GLY A C 1
ATOM 1059 O O . GLY A 1 126 ? 21.594 -4.051 -38.131 1.00 72.44 126 GLY A O 1
ATOM 1060 N N . GLU A 1 127 ? 22.313 -5.205 -39.904 1.00 69.31 127 GLU A N 1
ATOM 1061 C CA . GLU A 1 127 ? 20.965 -5.520 -40.413 1.00 69.31 127 GLU A CA 1
ATOM 1062 C C . GLU A 1 127 ? 20.061 -6.247 -39.400 1.00 69.31 127 GLU A C 1
ATOM 1064 O O . GLU A 1 127 ? 18.838 -6.083 -39.412 1.00 69.31 127 GLU A O 1
ATOM 1069 N N . ASN A 1 128 ? 20.667 -7.013 -38.491 1.00 78.31 128 ASN A N 1
ATOM 1070 C CA . ASN A 1 128 ? 19.981 -7.794 -37.460 1.00 78.31 128 ASN A CA 1
ATOM 1071 C C . ASN A 1 128 ? 20.025 -7.138 -36.073 1.00 78.31 128 ASN A C 1
ATOM 1073 O O . ASN A 1 128 ? 19.754 -7.800 -35.072 1.00 78.31 128 ASN A O 1
ATOM 1077 N N . GLU A 1 129 ? 20.391 -5.861 -35.987 1.00 85.69 129 GLU A N 1
ATOM 1078 C CA . GLU A 1 129 ? 20.500 -5.179 -34.704 1.00 85.69 129 GLU A CA 1
ATOM 1079 C C . GLU A 1 129 ? 19.194 -4.499 -34.289 1.00 85.69 129 GLU A C 1
ATOM 1081 O O . GLU A 1 129 ? 18.441 -3.953 -35.100 1.00 85.69 129 GLU A O 1
ATOM 1086 N N . ASP A 1 130 ? 18.936 -4.539 -32.983 1.00 89.31 130 ASP A N 1
ATOM 1087 C CA . ASP A 1 130 ? 17.755 -3.945 -32.375 1.00 89.31 130 ASP A CA 1
ATOM 1088 C C . ASP A 1 130 ? 18.060 -2.541 -31.849 1.00 89.31 130 ASP A C 1
ATOM 1090 O O . ASP A 1 130 ? 19.090 -2.290 -31.211 1.00 89.31 130 ASP A O 1
ATOM 1094 N N . ILE A 1 131 ? 17.105 -1.642 -32.046 1.00 92.00 131 ILE A N 1
ATOM 1095 C CA . ILE A 1 131 ? 17.043 -0.325 -31.420 1.00 92.00 131 ILE A CA 1
ATOM 1096 C C . ILE A 1 131 ? 16.008 -0.337 -30.292 1.00 92.00 131 ILE A C 1
ATOM 1098 O O . ILE A 1 131 ? 15.063 -1.127 -30.287 1.00 92.00 131 ILE A O 1
ATOM 1102 N N . ILE A 1 132 ? 16.188 0.556 -29.329 1.00 93.50 132 ILE A N 1
ATOM 1103 C CA . ILE A 1 132 ? 15.288 0.777 -28.203 1.00 93.50 132 ILE A CA 1
ATOM 1104 C C . ILE A 1 132 ? 14.402 1.968 -28.548 1.00 93.50 132 ILE A C 1
ATOM 1106 O O . ILE A 1 132 ? 14.899 3.073 -28.748 1.00 93.50 132 ILE A O 1
ATOM 1110 N N . GLN A 1 133 ? 13.096 1.756 -28.578 1.00 91.75 133 GLN A N 1
ATOM 1111 C CA . GLN A 1 133 ? 12.087 2.799 -28.674 1.00 91.75 133 GLN A CA 1
ATOM 1112 C C . GLN A 1 133 ? 11.499 3.039 -27.283 1.00 91.75 133 GLN A C 1
ATOM 1114 O O . GLN A 1 133 ? 10.957 2.121 -26.670 1.00 91.75 133 GLN A O 1
ATOM 1119 N N . ILE A 1 134 ? 11.578 4.277 -26.800 1.00 89.38 134 ILE A N 1
ATOM 1120 C CA . ILE A 1 134 ? 10.922 4.720 -25.568 1.00 89.38 134 ILE A CA 1
ATOM 1121 C C . ILE A 1 134 ? 9.814 5.686 -25.966 1.00 89.38 134 ILE A C 1
ATOM 1123 O O . ILE A 1 134 ? 10.097 6.736 -26.541 1.00 89.38 134 ILE A O 1
ATOM 1127 N N . LYS A 1 135 ? 8.563 5.335 -25.682 1.00 85.69 135 LYS A N 1
ATOM 1128 C CA . LYS A 1 135 ? 7.406 6.220 -25.837 1.00 85.69 135 LYS A CA 1
ATOM 1129 C C . LYS A 1 135 ? 7.041 6.795 -24.479 1.00 85.69 135 LYS A C 1
ATOM 1131 O O . LYS A 1 135 ? 6.912 6.051 -23.505 1.00 85.69 135 LYS A O 1
ATOM 1136 N N . PHE A 1 136 ? 6.879 8.107 -24.432 1.00 78.44 136 PHE A N 1
ATOM 1137 C CA . PHE A 1 136 ? 6.526 8.829 -23.218 1.00 78.44 136 PHE A CA 1
ATOM 1138 C C . PHE A 1 136 ? 5.044 9.186 -23.213 1.00 78.44 136 PHE A C 1
ATOM 1140 O O . PHE A 1 136 ? 4.405 9.249 -24.263 1.00 78.44 136 PHE A O 1
ATOM 1147 N N . ILE A 1 137 ? 4.508 9.453 -22.022 1.00 69.12 137 ILE A N 1
ATOM 1148 C CA . ILE A 1 137 ? 3.163 10.005 -21.879 1.00 69.12 137 ILE A CA 1
ATOM 1149 C C . ILE A 1 137 ? 3.193 11.461 -22.387 1.00 69.12 137 ILE A C 1
ATOM 1151 O O . ILE A 1 137 ? 3.956 12.261 -21.838 1.00 69.12 137 ILE A O 1
ATOM 1155 N N . PRO A 1 138 ? 2.369 11.830 -23.390 1.00 61.69 138 PRO A N 1
ATOM 1156 C CA . PRO A 1 138 ? 2.412 13.158 -24.015 1.00 61.69 138 PRO A CA 1
ATOM 1157 C C . PRO A 1 138 ? 2.200 14.337 -23.055 1.00 61.69 138 PRO A C 1
ATOM 1159 O O . PRO A 1 138 ? 2.657 15.439 -23.330 1.00 61.69 138 PRO A O 1
ATOM 1162 N N . SER A 1 139 ? 1.514 14.127 -21.925 1.00 57.66 139 SER A N 1
ATOM 1163 C CA . SER A 1 139 ? 1.259 15.171 -20.923 1.00 57.66 139 SER A CA 1
ATOM 1164 C C . SER A 1 139 ? 2.442 15.462 -19.994 1.00 57.66 139 SER A C 1
ATOM 1166 O O . SER A 1 139 ? 2.440 16.494 -19.330 1.00 57.66 139 SER A O 1
ATOM 1168 N N . LEU A 1 140 ? 3.433 14.566 -19.919 1.00 52.50 140 LEU A N 1
ATOM 1169 C CA . LEU A 1 140 ? 4.554 14.654 -18.974 1.00 52.50 140 LEU A CA 1
ATOM 1170 C C . LEU A 1 140 ? 5.883 15.012 -19.648 1.00 52.50 140 LEU A C 1
ATOM 1172 O O . LEU A 1 140 ? 6.789 15.495 -18.974 1.00 52.50 140 LEU A O 1
ATOM 1176 N N . ASN A 1 141 ? 6.011 14.788 -20.959 1.00 54.16 141 ASN A N 1
ATOM 1177 C CA . ASN A 1 141 ? 7.227 15.068 -21.716 1.00 54.16 141 ASN A CA 1
ATOM 1178 C C . ASN A 1 141 ? 6.904 15.740 -23.055 1.00 54.16 141 ASN A C 1
ATOM 1180 O O . ASN A 1 141 ? 6.078 15.254 -23.820 1.00 54.16 141 ASN A O 1
ATOM 1184 N N . ASN A 1 142 ? 7.661 16.788 -23.393 1.00 54.72 142 ASN A N 1
ATOM 1185 C CA . ASN A 1 142 ? 7.541 17.513 -24.668 1.00 54.7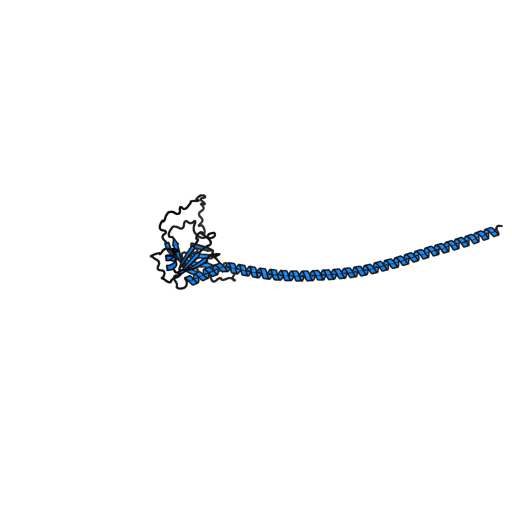2 142 ASN A CA 1
ATOM 1186 C C . ASN A 1 142 ? 7.957 16.666 -25.893 1.00 54.72 142 ASN A C 1
ATOM 1188 O O . ASN A 1 142 ? 7.737 17.070 -27.034 1.00 54.72 142 ASN A O 1
ATOM 1192 N N . MET A 1 143 ? 8.575 15.499 -25.669 1.00 62.09 143 MET A N 1
ATOM 1193 C CA . MET A 1 143 ? 8.892 14.506 -26.694 1.00 62.09 143 MET A CA 1
ATOM 1194 C C . MET A 1 143 ? 8.024 13.264 -26.501 1.00 62.09 143 MET A C 1
ATOM 1196 O O . MET A 1 143 ? 8.124 12.585 -25.483 1.00 62.09 143 MET A O 1
ATOM 1200 N N . ASN A 1 144 ? 7.247 12.909 -27.524 1.00 69.50 144 ASN A N 1
ATOM 1201 C CA . ASN A 1 144 ? 6.399 11.712 -27.500 1.00 69.50 144 ASN A CA 1
ATOM 1202 C C . ASN A 1 144 ? 7.213 10.410 -27.566 1.00 69.50 144 ASN A C 1
ATOM 1204 O O . ASN A 1 144 ? 6.726 9.343 -27.188 1.00 69.50 144 ASN A O 1
ATOM 1208 N N . MET A 1 145 ? 8.447 10.477 -28.075 1.00 81.19 145 MET A N 1
ATOM 1209 C CA . MET A 1 145 ? 9.263 9.300 -28.329 1.00 81.19 145 MET A CA 1
ATOM 1210 C C . MET A 1 145 ? 10.758 9.630 -28.402 1.00 81.19 145 MET A C 1
ATOM 1212 O O . MET A 1 145 ? 11.149 10.656 -28.952 1.00 81.19 145 MET A O 1
ATOM 1216 N N . CYS A 1 146 ? 11.599 8.730 -27.898 1.00 86.25 146 CYS A N 1
ATOM 1217 C CA . CYS A 1 146 ? 13.048 8.742 -28.093 1.00 86.25 146 CYS A CA 1
ATOM 1218 C C . CYS A 1 146 ? 13.542 7.370 -28.547 1.00 86.25 146 CYS A C 1
ATOM 1220 O O . CYS A 1 146 ? 12.931 6.340 -28.249 1.00 86.25 146 CYS A O 1
ATOM 1222 N N . ILE A 1 147 ? 14.658 7.364 -29.273 1.00 90.62 147 ILE A N 1
ATOM 1223 C CA . ILE A 1 147 ? 15.242 6.149 -29.833 1.00 90.62 147 ILE A CA 1
ATOM 1224 C C . ILE A 1 147 ? 16.706 6.075 -29.451 1.00 90.62 147 ILE A C 1
ATOM 1226 O O . ILE A 1 147 ? 17.457 7.036 -29.638 1.00 90.62 147 ILE A O 1
ATOM 1230 N N . PHE A 1 148 ? 17.098 4.906 -28.964 1.00 92.00 148 PHE A N 1
ATOM 1231 C CA . PHE A 1 148 ? 18.458 4.604 -28.566 1.00 92.00 148 PHE A CA 1
ATOM 1232 C C . PHE A 1 148 ? 18.955 3.336 -29.248 1.00 92.00 148 PHE A C 1
ATOM 1234 O O . PHE A 1 148 ? 18.189 2.440 -29.588 1.00 92.00 148 PHE A O 1
ATOM 1241 N N . TYR A 1 149 ? 20.263 3.243 -29.409 1.00 92.31 149 TYR A N 1
ATOM 1242 C CA . TYR A 1 149 ? 20.950 2.072 -29.924 1.00 92.31 149 TYR A CA 1
ATOM 1243 C C . TYR A 1 149 ? 22.179 1.790 -29.061 1.00 92.31 149 TYR A C 1
ATOM 1245 O O . TYR A 1 149 ? 22.936 2.703 -28.724 1.00 92.31 149 TYR A O 1
ATOM 1253 N N . ALA A 1 150 ? 22.382 0.526 -28.698 1.00 89.94 150 ALA A N 1
ATOM 1254 C CA . ALA A 1 150 ? 23.588 0.075 -28.022 1.00 89.94 150 ALA A CA 1
ATOM 1255 C C . ALA A 1 150 ? 24.485 -0.659 -29.024 1.00 89.94 150 ALA A C 1
ATOM 1257 O O . ALA A 1 150 ? 24.057 -1.630 -29.635 1.00 89.94 150 ALA A O 1
ATOM 1258 N N . SER A 1 151 ? 25.748 -0.247 -29.132 1.00 82.69 151 SER A N 1
ATOM 1259 C CA . SER A 1 151 ? 26.709 -0.813 -30.095 1.00 82.69 151 SER A CA 1
ATOM 1260 C C . SER A 1 151 ? 27.152 -2.248 -29.800 1.00 82.69 151 SER A C 1
ATOM 1262 O O . SER A 1 151 ? 27.817 -2.877 -30.616 1.00 82.69 151 SER A O 1
ATOM 1264 N N . LYS A 1 152 ? 26.846 -2.767 -28.608 1.00 82.19 152 LYS A N 1
ATOM 1265 C CA . LYS A 1 152 ? 27.193 -4.132 -28.208 1.00 82.19 152 LYS A CA 1
ATOM 1266 C C . LYS A 1 152 ? 26.012 -5.060 -28.463 1.00 82.19 152 LYS A C 1
ATOM 1268 O O . LYS A 1 152 ? 24.899 -4.793 -28.008 1.00 82.19 152 LYS A O 1
ATOM 1273 N N . VAL A 1 153 ? 26.272 -6.192 -29.114 1.00 78.31 153 VAL A N 1
ATOM 1274 C CA . VAL A 1 153 ? 25.258 -7.217 -29.398 1.00 78.31 153 VAL A CA 1
ATOM 1275 C C . VAL A 1 153 ? 24.515 -7.611 -28.116 1.00 78.31 153 VAL A C 1
ATOM 1277 O O . VAL A 1 153 ? 25.121 -7.856 -27.073 1.00 78.31 153 VAL A O 1
ATOM 1280 N N . GLY A 1 154 ? 23.182 -7.623 -28.177 1.00 76.00 154 GLY A N 1
ATOM 1281 C CA . GLY A 1 154 ? 22.309 -7.970 -27.049 1.00 76.00 154 GLY A CA 1
ATOM 1282 C C . GLY A 1 154 ? 22.145 -6.881 -25.977 1.00 76.00 154 GLY A C 1
ATOM 1283 O O . GLY A 1 154 ? 21.244 -6.989 -25.143 1.00 76.00 154 GLY A O 1
ATOM 1284 N N . TYR A 1 155 ? 22.933 -5.799 -26.002 1.00 86.38 155 TYR A N 1
ATOM 1285 C CA . TYR A 1 155 ? 22.807 -4.729 -25.008 1.00 86.38 155 TYR A CA 1
ATOM 1286 C C . TYR A 1 155 ? 21.528 -3.911 -25.187 1.00 86.38 155 TYR A C 1
ATOM 1288 O O . TYR A 1 155 ? 20.978 -3.480 -24.179 1.00 86.38 155 TYR A O 1
ATOM 1296 N N . SER A 1 156 ? 21.009 -3.744 -26.410 1.00 87.88 156 SER A N 1
ATOM 1297 C CA . SER A 1 156 ? 19.732 -3.048 -26.627 1.00 87.88 156 SER A CA 1
ATOM 1298 C C . SER A 1 156 ? 18.580 -3.729 -25.880 1.00 87.88 156 SER A C 1
ATOM 1300 O O . SER A 1 156 ? 17.812 -3.063 -25.192 1.00 87.88 156 SER A O 1
ATOM 1302 N N . LYS A 1 157 ? 18.516 -5.070 -25.919 1.00 88.00 157 LYS A N 1
ATOM 1303 C CA . LYS A 1 157 ? 17.519 -5.857 -25.169 1.00 88.00 157 LYS A CA 1
ATOM 1304 C C . LYS A 1 157 ? 17.703 -5.723 -23.661 1.00 88.00 157 LYS A C 1
ATOM 1306 O O . LYS A 1 157 ? 16.736 -5.488 -22.945 1.00 88.00 157 LYS A O 1
ATOM 1311 N N . ARG A 1 158 ? 18.950 -5.805 -23.183 1.00 87.94 158 ARG A N 1
ATOM 1312 C CA . ARG A 1 158 ? 19.273 -5.627 -21.760 1.00 87.94 158 ARG A CA 1
ATOM 1313 C C . ARG A 1 158 ? 18.870 -4.241 -21.252 1.00 87.94 158 ARG A C 1
ATOM 1315 O O . ARG A 1 158 ? 18.271 -4.134 -20.189 1.00 87.94 158 ARG A O 1
ATOM 1322 N N . TRP A 1 159 ? 19.183 -3.187 -22.001 1.00 90.44 159 TRP A N 1
ATOM 1323 C CA . TRP A 1 159 ? 18.788 -1.821 -21.662 1.00 90.44 159 TRP A CA 1
ATOM 1324 C C . TRP A 1 159 ? 17.270 -1.644 -21.683 1.00 90.44 159 TRP A C 1
ATOM 1326 O O . TRP A 1 159 ? 16.729 -1.055 -20.753 1.00 90.44 159 TRP A O 1
ATOM 1336 N N . ALA A 1 160 ? 16.579 -2.191 -22.685 1.00 89.81 160 ALA A N 1
ATOM 1337 C CA . ALA A 1 160 ? 15.122 -2.136 -22.759 1.00 89.81 160 ALA A CA 1
ATOM 1338 C C . ALA A 1 160 ? 14.449 -2.820 -21.559 1.00 89.81 160 ALA A C 1
ATOM 1340 O O . ALA A 1 160 ? 13.527 -2.257 -20.967 1.00 89.81 160 ALA A O 1
ATOM 1341 N N . GLN A 1 161 ? 14.948 -3.993 -21.158 1.00 87.81 161 GLN A N 1
ATOM 1342 C CA . GLN A 1 161 ? 14.472 -4.688 -19.963 1.00 87.81 161 GLN A CA 1
ATOM 1343 C C . GLN A 1 161 ? 14.683 -3.837 -18.707 1.00 87.81 161 GLN A C 1
ATOM 1345 O O . GLN A 1 161 ? 13.751 -3.645 -17.940 1.00 87.81 161 GLN A O 1
ATOM 1350 N N . ILE A 1 162 ? 15.866 -3.244 -18.531 1.00 86.06 162 ILE A N 1
ATOM 1351 C CA . ILE A 1 162 ? 16.160 -2.437 -17.338 1.00 86.06 162 ILE A CA 1
ATOM 1352 C C . ILE A 1 162 ? 15.321 -1.156 -17.287 1.00 86.06 162 ILE A C 1
ATOM 1354 O O . ILE A 1 162 ? 14.855 -0.779 -16.213 1.00 86.06 162 ILE A O 1
ATOM 1358 N N . LEU A 1 163 ? 15.104 -0.490 -18.423 1.00 87.56 163 LEU A N 1
ATOM 1359 C CA . LEU A 1 163 ? 14.210 0.669 -18.510 1.00 87.56 163 LEU A CA 1
ATOM 1360 C C . LEU A 1 163 ? 12.770 0.284 -18.136 1.00 87.56 163 LEU A C 1
ATOM 1362 O O . LEU A 1 163 ? 12.104 1.027 -17.418 1.00 87.56 163 LEU A O 1
ATOM 1366 N N . THR A 1 164 ? 12.321 -0.897 -18.569 1.00 85.62 164 THR A N 1
ATOM 1367 C CA . THR A 1 164 ? 11.003 -1.446 -18.217 1.00 85.62 164 THR A CA 1
ATOM 1368 C C . THR A 1 164 ? 10.911 -1.757 -16.723 1.00 85.62 164 THR A C 1
ATOM 1370 O O . THR A 1 164 ? 9.995 -1.290 -16.056 1.00 85.62 164 THR A O 1
ATOM 1373 N N . ASP A 1 165 ? 11.884 -2.474 -16.162 1.00 81.56 165 ASP A N 1
ATOM 1374 C CA . ASP A 1 165 ? 11.913 -2.829 -14.738 1.00 81.56 165 ASP A CA 1
ATOM 1375 C C . ASP A 1 165 ? 11.967 -1.577 -13.843 1.00 81.56 165 ASP A C 1
ATOM 1377 O O . ASP A 1 165 ? 11.332 -1.509 -12.786 1.00 81.56 165 ASP A O 1
ATOM 1381 N N . SER A 1 166 ? 12.698 -0.552 -14.289 1.00 80.06 166 SER A N 1
ATOM 1382 C CA . SER A 1 166 ? 12.827 0.724 -13.581 1.00 80.06 166 SER A CA 1
ATOM 1383 C C . SER A 1 166 ? 11.506 1.500 -13.557 1.00 80.06 166 SER A C 1
ATOM 1385 O O . SER A 1 166 ? 11.175 2.069 -12.521 1.00 80.06 166 SER A O 1
ATOM 1387 N N . ASN A 1 167 ? 10.705 1.446 -14.630 1.00 75.56 167 ASN A N 1
ATOM 1388 C CA . ASN A 1 167 ? 9.345 2.004 -14.659 1.00 75.56 167 ASN A CA 1
ATOM 1389 C C . ASN A 1 167 ? 8.445 1.375 -13.571 1.00 75.56 167 ASN A C 1
ATOM 1391 O O . ASN A 1 167 ? 7.752 2.075 -12.835 1.00 75.56 167 ASN A O 1
ATOM 1395 N N . PHE A 1 168 ? 8.510 0.053 -13.388 1.00 69.88 168 PHE A N 1
ATOM 1396 C CA . PHE A 1 168 ? 7.676 -0.645 -12.400 1.00 69.88 168 PHE A CA 1
ATOM 1397 C C . PHE A 1 168 ? 8.205 -0.595 -10.963 1.00 69.88 168 PHE A C 1
ATOM 1399 O O . PHE A 1 168 ? 7.490 -0.982 -10.037 1.00 69.88 168 PHE A O 1
ATOM 1406 N N . THR A 1 169 ? 9.433 -0.124 -10.727 1.00 68.00 169 THR A N 1
ATOM 1407 C CA . THR A 1 169 ? 10.034 -0.201 -9.387 1.00 68.00 169 THR A CA 1
ATOM 1408 C C . THR A 1 169 ? 9.295 0.667 -8.363 1.00 68.00 169 THR A C 1
ATOM 1410 O O . THR A 1 169 ? 9.090 0.224 -7.234 1.00 68.00 169 THR A O 1
ATOM 1413 N N . LEU A 1 170 ? 8.838 1.865 -8.741 1.00 65.38 170 LEU A N 1
ATOM 1414 C CA . LEU A 1 170 ? 8.049 2.714 -7.840 1.00 65.38 170 LEU A CA 1
ATOM 1415 C C . LEU A 1 170 ? 6.655 2.141 -7.580 1.00 65.38 170 LEU A C 1
ATOM 1417 O O . LEU A 1 170 ? 6.223 2.120 -6.433 1.00 65.38 170 LEU A O 1
ATOM 1421 N N . LEU A 1 171 ? 5.991 1.610 -8.611 1.00 67.62 171 LEU A N 1
ATOM 1422 C CA . LEU A 1 171 ? 4.704 0.925 -8.451 1.00 67.62 171 LEU A CA 1
ATOM 1423 C C . LEU A 1 171 ? 4.826 -0.259 -7.483 1.00 67.62 171 LEU A C 1
ATOM 1425 O O . LEU A 1 171 ? 4.018 -0.397 -6.569 1.00 67.62 171 LEU A O 1
ATOM 1429 N N . ASN A 1 172 ? 5.880 -1.064 -7.620 1.00 69.88 172 ASN A N 1
ATOM 1430 C CA . ASN A 1 172 ? 6.152 -2.183 -6.720 1.00 69.88 172 ASN A CA 1
ATOM 1431 C C . ASN A 1 172 ? 6.484 -1.723 -5.294 1.00 69.88 172 ASN A C 1
ATOM 1433 O O . ASN A 1 172 ? 6.041 -2.348 -4.332 1.00 69.88 172 ASN A O 1
ATOM 1437 N N . LYS A 1 173 ? 7.225 -0.619 -5.139 1.00 71.12 173 LYS A N 1
ATOM 1438 C CA . LYS A 1 173 ? 7.503 -0.026 -3.825 1.00 71.12 173 LYS A CA 1
ATOM 1439 C C . LYS A 1 173 ? 6.214 0.444 -3.148 1.00 71.12 173 LYS A C 1
ATOM 1441 O O . LYS A 1 173 ? 5.991 0.107 -1.991 1.00 71.12 173 LYS A O 1
ATOM 1446 N N . ASN A 1 174 ? 5.352 1.147 -3.878 1.00 73.31 174 ASN A N 1
ATOM 1447 C CA . ASN A 1 174 ? 4.059 1.604 -3.371 1.00 73.31 174 ASN A CA 1
ATOM 1448 C C . ASN A 1 174 ? 3.158 0.419 -2.995 1.00 73.31 174 ASN A C 1
ATOM 1450 O O . ASN A 1 174 ? 2.534 0.440 -1.941 1.00 73.31 174 ASN A O 1
ATOM 1454 N N . LEU A 1 175 ? 3.137 -0.649 -3.800 1.00 77.12 175 LEU A N 1
ATOM 1455 C CA . LEU A 1 175 ? 2.398 -1.873 -3.474 1.00 77.12 175 LEU A CA 1
ATOM 1456 C C . LEU A 1 175 ? 2.889 -2.541 -2.187 1.00 77.12 175 LEU A C 1
ATOM 1458 O O . LEU A 1 175 ? 2.070 -3.064 -1.435 1.00 77.12 175 LEU A O 1
ATOM 1462 N N . ASN A 1 176 ? 4.197 -2.549 -1.932 1.00 77.81 176 ASN A N 1
ATOM 1463 C CA . ASN A 1 176 ? 4.743 -3.113 -0.698 1.00 77.81 176 ASN A CA 1
ATOM 1464 C C . ASN A 1 176 ? 4.372 -2.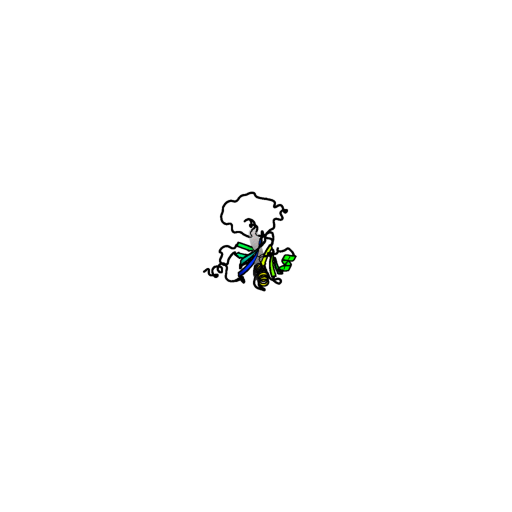264 0.522 1.00 77.81 176 ASN A C 1
ATOM 1466 O O . ASN A 1 176 ? 3.897 -2.831 1.499 1.00 77.81 176 ASN A O 1
ATOM 1470 N N . ILE A 1 177 ? 4.479 -0.934 0.424 1.00 79.56 177 ILE A N 1
ATOM 1471 C CA . ILE A 1 177 ? 4.053 -0.014 1.492 1.00 79.56 177 ILE A CA 1
ATOM 1472 C C . ILE A 1 177 ? 2.569 -0.228 1.814 1.00 79.56 177 ILE A C 1
ATOM 1474 O O . ILE A 1 177 ? 2.214 -0.475 2.959 1.00 79.56 177 ILE A O 1
ATOM 1478 N N . ILE A 1 178 ? 1.706 -0.259 0.794 1.00 81.81 178 ILE A N 1
ATOM 1479 C CA . ILE A 1 178 ? 0.264 -0.492 0.975 1.00 81.81 178 ILE A CA 1
ATOM 1480 C C . ILE A 1 178 ? -0.012 -1.863 1.615 1.00 81.81 178 ILE A C 1
ATOM 1482 O O . ILE A 1 178 ? -0.968 -2.020 2.375 1.00 81.81 178 ILE A O 1
ATOM 1486 N N . LYS A 1 179 ? 0.780 -2.894 1.303 1.00 87.81 179 LYS A N 1
ATOM 1487 C CA . LYS A 1 179 ? 0.643 -4.213 1.941 1.00 87.81 179 LYS A CA 1
ATOM 1488 C C . LYS A 1 179 ? 1.040 -4.177 3.414 1.00 87.81 179 LYS A C 1
ATOM 1490 O O . LYS A 1 179 ? 0.330 -4.772 4.219 1.00 87.81 179 LYS A O 1
ATOM 1495 N N . GLU A 1 180 ? 2.136 -3.504 3.746 1.00 87.50 180 GLU A N 1
ATOM 1496 C CA . GLU A 1 180 ? 2.604 -3.329 5.125 1.00 87.50 180 GLU A CA 1
ATOM 1497 C C . GLU A 1 180 ? 1.570 -2.554 5.954 1.00 87.50 180 GLU A C 1
ATOM 1499 O O . GLU A 1 180 ? 1.096 -3.074 6.964 1.00 87.50 180 GLU A O 1
ATOM 1504 N N . GLU A 1 181 ? 1.101 -1.404 5.458 1.00 88.25 181 GLU A N 1
ATOM 1505 C CA . GLU A 1 181 ? 0.042 -0.602 6.093 1.00 88.25 181 GLU A CA 1
ATOM 1506 C C . GLU A 1 181 ? -1.248 -1.416 6.309 1.00 88.25 181 GLU A C 1
ATOM 1508 O O . GLU A 1 181 ? -1.878 -1.351 7.365 1.00 88.25 181 GLU A O 1
ATOM 1513 N N . ASN A 1 182 ? -1.641 -2.250 5.339 1.00 90.50 182 ASN A N 1
ATOM 1514 C CA . ASN A 1 182 ? -2.817 -3.113 5.484 1.00 90.50 182 ASN A CA 1
ATOM 1515 C C . ASN A 1 182 ? -2.658 -4.185 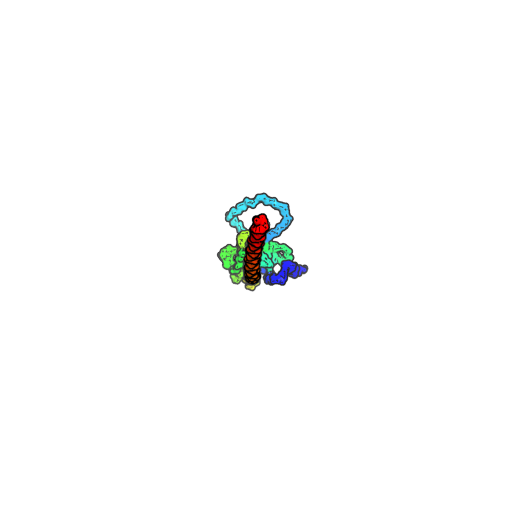6.574 1.00 90.50 182 ASN A C 1
ATOM 1517 O O . ASN A 1 182 ? -3.641 -4.534 7.235 1.00 90.50 182 ASN A O 1
ATOM 1521 N N . GLU A 1 183 ? -1.464 -4.751 6.751 1.00 91.38 183 GLU A N 1
ATOM 1522 C CA . GLU A 1 183 ? -1.215 -5.724 7.820 1.00 91.38 183 GLU A CA 1
ATOM 1523 C C . GLU A 1 183 ? -1.198 -5.059 9.204 1.00 91.38 183 GLU A C 1
ATOM 1525 O O . GLU A 1 183 ? -1.740 -5.629 10.157 1.00 91.38 183 GLU A O 1
ATOM 1530 N N . GLU A 1 184 ? -0.683 -3.832 9.316 1.00 92.06 184 GLU A N 1
ATOM 1531 C CA . GLU A 1 184 ? -0.776 -3.029 10.542 1.00 92.06 184 GLU A CA 1
ATOM 1532 C C . GLU A 1 184 ? -2.238 -2.758 10.923 1.00 92.06 184 GLU A C 1
ATOM 1534 O O . GLU A 1 184 ? -2.668 -3.127 12.020 1.00 92.06 184 GLU A O 1
ATOM 1539 N N . ILE A 1 185 ? -3.054 -2.268 9.982 1.00 92.81 185 ILE A N 1
ATOM 1540 C CA . ILE A 1 185 ? -4.487 -2.010 10.207 1.00 92.81 185 ILE A CA 1
ATOM 1541 C C . ILE A 1 185 ? -5.224 -3.282 10.658 1.00 92.81 185 ILE A C 1
ATOM 1543 O O . ILE A 1 185 ? -6.065 -3.244 11.564 1.00 92.81 185 ILE A O 1
ATOM 1547 N N . LYS A 1 186 ? -4.919 -4.448 10.070 1.00 92.94 186 LYS A N 1
ATOM 1548 C CA . LYS A 1 186 ? -5.515 -5.728 10.501 1.00 92.94 186 LYS A CA 1
ATOM 1549 C C . LYS A 1 186 ? -5.161 -6.068 11.946 1.00 92.94 186 LYS A C 1
ATOM 1551 O O . LYS A 1 186 ? -6.006 -6.618 12.662 1.00 92.94 186 LYS A O 1
ATOM 1556 N N . ASN A 1 187 ? -3.930 -5.798 12.369 1.00 93.75 187 ASN A N 1
ATOM 1557 C CA . ASN A 1 187 ? -3.490 -6.045 13.738 1.00 93.75 187 ASN A CA 1
ATOM 1558 C C . ASN A 1 187 ? -4.167 -5.087 14.723 1.00 93.75 187 ASN A C 1
ATOM 1560 O O . ASN A 1 187 ? -4.661 -5.544 15.758 1.00 93.75 187 ASN A O 1
ATOM 1564 N N . ASP A 1 188 ? -4.321 -3.818 14.361 1.00 93.88 188 ASP A N 1
ATOM 1565 C CA . ASP A 1 188 ? -5.028 -2.833 15.181 1.00 93.88 188 ASP A CA 1
ATOM 1566 C C . ASP A 1 188 ? -6.500 -3.195 15.367 1.00 93.88 188 ASP A C 1
ATOM 1568 O O . ASP A 1 188 ? -6.999 -3.231 16.495 1.00 93.88 188 ASP A O 1
ATOM 1572 N N . ILE A 1 189 ? -7.189 -3.600 14.296 1.00 94.19 189 ILE A N 1
ATOM 1573 C CA . ILE A 1 189 ? -8.578 -4.074 14.380 1.00 94.19 189 ILE A CA 1
ATOM 1574 C C . ILE A 1 189 ? -8.692 -5.286 15.317 1.00 94.19 189 ILE A C 1
ATOM 1576 O O . ILE A 1 189 ? -9.643 -5.385 16.101 1.00 94.19 189 ILE A O 1
ATOM 1580 N N . LYS A 1 190 ? -7.739 -6.228 15.269 1.00 93.75 190 LYS A N 1
ATOM 1581 C CA . LYS A 1 190 ? -7.717 -7.378 16.191 1.00 93.75 190 LYS A CA 1
ATOM 1582 C C . LYS A 1 190 ? -7.521 -6.931 17.641 1.00 93.75 190 LYS A C 1
ATOM 1584 O O . LYS A 1 190 ? -8.177 -7.482 18.527 1.00 93.75 190 LYS A O 1
ATOM 1589 N N . ASN A 1 191 ? -6.655 -5.952 17.888 1.00 93.75 191 ASN A N 1
ATOM 1590 C CA . ASN A 1 191 ? -6.392 -5.424 19.225 1.00 93.75 191 ASN A CA 1
ATOM 1591 C C . ASN A 1 191 ? -7.607 -4.679 19.790 1.00 93.75 191 ASN A C 1
ATOM 1593 O O . ASN A 1 191 ? -8.028 -4.980 20.906 1.00 93.75 191 ASN A O 1
ATOM 1597 N N . ILE A 1 192 ? -8.251 -3.820 18.996 1.00 94.81 192 ILE A N 1
ATOM 1598 C CA . ILE A 1 192 ? -9.488 -3.122 19.379 1.00 94.81 192 ILE A CA 1
ATOM 1599 C C . ILE A 1 192 ? -10.585 -4.128 19.744 1.00 94.81 192 ILE A C 1
ATOM 1601 O O . ILE A 1 192 ? -11.225 -4.005 20.787 1.00 94.81 192 ILE A O 1
ATOM 1605 N N . LYS A 1 193 ? -10.766 -5.192 18.949 1.00 94.06 193 LYS A N 1
ATOM 1606 C CA . LYS A 1 193 ? -11.738 -6.256 19.263 1.00 94.06 193 LYS A CA 1
ATOM 1607 C C . LYS A 1 193 ? -11.447 -6.947 20.598 1.00 94.06 193 LYS A C 1
ATOM 1609 O O . LYS A 1 193 ? -12.383 -7.267 21.331 1.00 94.06 193 LYS A O 1
ATOM 1614 N N . LYS A 1 194 ? -10.172 -7.189 20.928 1.00 93.88 194 LYS A N 1
ATOM 1615 C CA . LYS A 1 194 ? -9.779 -7.766 22.226 1.00 93.88 194 LYS A CA 1
ATOM 1616 C C . LYS A 1 194 ? -10.087 -6.811 23.377 1.00 93.88 194 LYS A C 1
ATOM 1618 O O . LYS A 1 194 ? -10.665 -7.255 24.365 1.00 93.88 194 LYS A O 1
ATOM 1623 N N . ILE A 1 195 ? -9.750 -5.529 23.233 1.00 94.69 195 ILE A N 1
ATOM 1624 C CA . ILE A 1 195 ? -10.011 -4.497 24.247 1.00 94.69 195 ILE A CA 1
ATOM 1625 C C . ILE A 1 195 ? -11.515 -4.363 24.494 1.00 94.69 195 ILE A C 1
ATOM 1627 O O . ILE A 1 195 ? -11.948 -4.486 25.636 1.00 94.69 195 ILE A O 1
ATOM 1631 N N . ASN A 1 196 ? -12.325 -4.256 23.437 1.00 94.50 196 ASN A N 1
ATOM 1632 C CA . ASN A 1 196 ? -13.783 -4.182 23.567 1.00 94.50 196 ASN A CA 1
ATOM 1633 C C . ASN A 1 196 ? -14.358 -5.408 24.287 1.00 94.50 196 ASN A C 1
ATOM 1635 O O . ASN A 1 196 ? -15.250 -5.282 25.122 1.00 94.50 196 ASN A O 1
ATOM 1639 N N . LYS A 1 197 ? -13.831 -6.610 24.015 1.00 94.56 197 LYS A N 1
ATOM 1640 C CA . LYS A 1 197 ? -14.261 -7.830 24.713 1.00 94.56 197 LYS A CA 1
ATOM 1641 C C . LYS A 1 197 ? -13.934 -7.789 26.210 1.00 94.56 197 LYS A C 1
ATOM 1643 O O . LYS A 1 197 ? -14.708 -8.317 27.005 1.00 94.56 197 LYS A O 1
ATOM 1648 N N . ILE A 1 198 ? -12.804 -7.198 26.595 1.00 93.62 198 ILE A N 1
ATOM 1649 C CA . ILE A 1 198 ? -12.436 -6.997 28.005 1.00 93.62 198 ILE A CA 1
ATOM 1650 C C . ILE A 1 198 ? -13.361 -5.958 28.646 1.00 93.62 198 ILE A C 1
ATOM 1652 O O . ILE A 1 198 ? -13.869 -6.191 29.739 1.00 93.62 198 ILE A O 1
ATOM 1656 N N . GLU A 1 199 ? -13.635 -4.849 27.958 1.00 94.38 199 GLU A N 1
ATOM 1657 C CA . GLU A 1 199 ? -14.508 -3.791 28.469 1.00 94.38 199 GLU A CA 1
ATOM 1658 C C . GLU A 1 199 ? -15.939 -4.290 28.712 1.00 94.38 199 GLU A C 1
ATOM 1660 O O . GLU A 1 199 ? -16.509 -4.021 29.769 1.00 94.38 199 GLU A O 1
ATOM 1665 N N . ILE A 1 200 ? -16.493 -5.078 27.783 1.00 94.56 200 ILE A N 1
ATOM 1666 C CA . ILE A 1 200 ? -17.812 -5.711 27.945 1.00 94.56 200 ILE A CA 1
ATOM 1667 C C . ILE A 1 200 ? -17.825 -6.597 29.195 1.00 94.56 200 ILE A C 1
ATOM 1669 O O . ILE A 1 200 ? -18.687 -6.426 30.051 1.00 94.56 200 ILE A O 1
ATOM 1673 N N . LYS A 1 201 ? -16.821 -7.469 29.364 1.00 95.38 201 LYS A N 1
ATOM 1674 C CA . LYS A 1 201 ? -16.721 -8.324 30.557 1.00 95.38 201 LYS A CA 1
ATOM 1675 C C . LYS A 1 201 ? -16.634 -7.522 31.856 1.00 95.38 201 LYS A C 1
ATOM 1677 O O . LYS A 1 201 ? -17.226 -7.916 32.855 1.00 95.38 201 LYS A O 1
ATOM 1682 N N . ASN A 1 202 ? -15.907 -6.406 31.860 1.00 94.44 202 ASN A N 1
ATOM 1683 C CA . ASN A 1 202 ? -15.810 -5.547 33.039 1.00 94.44 202 ASN A CA 1
ATOM 1684 C C . ASN A 1 202 ? -17.155 -4.890 33.374 1.00 94.44 202 ASN A C 1
ATOM 1686 O O . ASN A 1 202 ? -17.514 -4.810 34.549 1.00 94.44 202 ASN A O 1
ATOM 1690 N N . LYS A 1 203 ? -17.917 -4.462 32.359 1.00 95.62 203 LYS A N 1
ATOM 1691 C CA . LYS A 1 203 ? -19.280 -3.946 32.551 1.00 95.62 203 LYS A CA 1
ATOM 1692 C C . LYS A 1 203 ? -20.214 -5.026 33.100 1.00 95.62 203 LYS A C 1
ATOM 1694 O O . LYS A 1 203 ? -20.949 -4.742 34.039 1.00 95.62 203 LYS A O 1
ATOM 1699 N N . ASP A 1 204 ? -20.120 -6.263 32.614 1.00 95.00 204 ASP A N 1
ATOM 1700 C CA . ASP A 1 204 ? -20.907 -7.388 33.142 1.00 95.00 204 ASP A CA 1
ATOM 1701 C C . ASP A 1 204 ? -20.603 -7.656 34.628 1.00 95.00 204 ASP A C 1
ATOM 1703 O O . ASP A 1 204 ? -21.515 -7.852 35.432 1.00 95.00 204 ASP A O 1
ATOM 1707 N N . ILE A 1 205 ? -19.326 -7.600 35.029 1.00 94.94 205 ILE A N 1
ATOM 1708 C CA . ILE A 1 205 ? -18.919 -7.736 36.439 1.00 94.94 205 ILE A CA 1
ATOM 1709 C C . ILE A 1 205 ? -19.518 -6.610 37.295 1.00 94.94 205 ILE A C 1
ATOM 1711 O O . ILE A 1 205 ? -20.037 -6.874 38.382 1.00 94.94 205 ILE A O 1
ATOM 1715 N N . GLN A 1 206 ? -19.482 -5.363 36.814 1.00 96.31 206 GLN A N 1
ATOM 1716 C CA . GLN A 1 206 ? -20.079 -4.227 37.523 1.00 96.31 206 GLN A CA 1
ATOM 1717 C C . GLN A 1 206 ? -21.597 -4.373 37.667 1.00 96.31 206 GLN A C 1
ATOM 1719 O O . GLN A 1 206 ? -22.127 -4.122 38.748 1.00 96.31 206 GLN A O 1
ATOM 1724 N N . ILE A 1 207 ? -22.291 -4.820 36.615 1.00 96.31 207 ILE A N 1
ATOM 1725 C CA . ILE A 1 207 ? -23.737 -5.079 36.650 1.00 96.31 207 ILE A CA 1
ATOM 1726 C C . ILE A 1 207 ? -24.067 -6.125 37.719 1.00 96.31 207 ILE A C 1
ATOM 1728 O O . ILE A 1 207 ? -24.969 -5.907 38.528 1.00 96.31 207 ILE A O 1
ATOM 1732 N N . ASN A 1 208 ? -23.314 -7.224 37.777 1.00 96.00 208 ASN A N 1
ATOM 1733 C CA . ASN A 1 208 ? -23.530 -8.266 38.782 1.00 96.00 208 ASN A CA 1
ATOM 1734 C C . ASN A 1 208 ? -23.316 -7.740 40.209 1.00 96.00 208 ASN A C 1
ATOM 1736 O O . ASN A 1 208 ? -24.171 -7.939 41.068 1.00 96.00 208 ASN A O 1
ATOM 1740 N N . SER A 1 209 ? -22.244 -6.978 40.442 1.00 96.56 209 SER A N 1
ATOM 1741 C CA . SER A 1 209 ? -21.985 -6.361 41.749 1.00 96.56 209 SER A CA 1
ATOM 1742 C C . SER A 1 209 ? -23.093 -5.389 42.179 1.00 96.56 209 SER A C 1
ATOM 1744 O O . SER A 1 209 ? -23.491 -5.367 43.347 1.00 96.56 209 SER A O 1
ATOM 1746 N N . LEU A 1 210 ? -23.625 -4.598 41.242 1.00 96.88 210 LEU A N 1
ATOM 1747 C CA . LEU A 1 210 ? -24.746 -3.696 41.511 1.00 96.88 210 LEU A CA 1
ATOM 1748 C C . LEU A 1 210 ? -26.030 -4.468 41.836 1.00 96.88 210 LEU A C 1
ATOM 1750 O O . LEU A 1 210 ? -26.749 -4.079 42.757 1.00 96.88 210 LEU A O 1
ATOM 1754 N N . ASN A 1 211 ? -26.300 -5.573 41.139 1.00 96.75 211 ASN A N 1
ATOM 1755 C CA . ASN A 1 211 ? -27.452 -6.432 41.417 1.00 96.75 211 ASN A CA 1
ATOM 1756 C C . ASN A 1 211 ? -27.386 -7.051 42.820 1.00 96.75 211 ASN A C 1
ATOM 1758 O O . ASN A 1 211 ? -28.387 -7.030 43.541 1.00 96.75 211 ASN A O 1
ATOM 1762 N N . ASP A 1 212 ? -26.215 -7.522 43.247 1.00 95.75 212 ASP A N 1
ATOM 1763 C CA . ASP A 1 212 ? -26.022 -8.042 44.606 1.00 95.75 212 ASP A CA 1
ATOM 1764 C C . ASP A 1 212 ? -26.304 -6.964 45.656 1.00 95.75 212 ASP A C 1
ATOM 1766 O O . ASP A 1 212 ? -27.015 -7.198 46.638 1.00 95.75 212 ASP A O 1
ATOM 1770 N N . ARG A 1 213 ? -25.828 -5.738 45.415 1.00 96.94 213 ARG A N 1
ATOM 1771 C CA . ARG A 1 213 ? -26.074 -4.605 46.312 1.00 96.94 213 ARG A CA 1
ATOM 1772 C C . ARG A 1 213 ? -27.546 -4.203 46.364 1.00 96.94 213 ARG A C 1
ATOM 1774 O O . ARG A 1 213 ? -28.046 -3.888 47.443 1.00 96.94 213 ARG A O 1
ATOM 1781 N N . ILE A 1 214 ? -28.256 -4.249 45.237 1.00 97.06 214 ILE A N 1
ATOM 1782 C CA . ILE A 1 214 ? -29.711 -4.041 45.194 1.00 97.06 214 ILE A CA 1
ATOM 1783 C C . ILE A 1 214 ? -30.424 -5.090 46.051 1.00 97.06 214 ILE A C 1
ATOM 1785 O O . ILE A 1 214 ? -31.336 -4.745 46.801 1.00 97.06 214 ILE A O 1
ATOM 1789 N N . ASN A 1 215 ? -30.016 -6.357 45.971 1.00 95.56 215 ASN A N 1
ATOM 1790 C CA . ASN A 1 215 ? -30.629 -7.430 46.752 1.00 95.56 215 ASN A CA 1
ATOM 1791 C C . ASN A 1 215 ? -30.388 -7.259 48.258 1.00 95.56 215 ASN A C 1
ATOM 1793 O O . ASN A 1 215 ? -31.330 -7.412 49.035 1.00 95.56 215 ASN A O 1
ATOM 1797 N N . MET A 1 216 ? -29.177 -6.863 48.665 1.00 96.12 216 MET A N 1
ATOM 1798 C CA . MET A 1 216 ? -28.891 -6.525 50.065 1.00 96.12 216 MET A CA 1
ATOM 1799 C C . MET A 1 216 ? -29.770 -5.371 50.559 1.00 96.12 216 MET A C 1
ATOM 1801 O O . MET A 1 216 ? -30.441 -5.501 51.579 1.00 96.12 216 MET A O 1
ATOM 1805 N N . LEU A 1 217 ? -29.857 -4.277 49.795 1.00 96.69 217 LEU A N 1
ATOM 1806 C CA . LEU A 1 217 ? -30.681 -3.123 50.166 1.00 96.69 217 LEU A CA 1
ATOM 1807 C C . LEU A 1 217 ? -32.173 -3.466 50.256 1.00 96.69 217 LEU A C 1
ATOM 1809 O O . LEU A 1 217 ? -32.869 -2.956 51.131 1.00 96.69 217 LEU A O 1
ATOM 1813 N N . LYS A 1 218 ? -32.681 -4.345 49.383 1.00 97.06 218 LYS A N 1
ATOM 1814 C CA . LYS A 1 218 ? -34.063 -4.842 49.474 1.00 97.06 218 LYS A CA 1
ATOM 1815 C C . LYS A 1 218 ? -34.305 -5.596 50.781 1.00 97.06 218 LYS A C 1
ATOM 1817 O O . LYS A 1 218 ? -35.330 -5.365 51.420 1.00 97.06 218 LYS A O 1
ATOM 1822 N N . ALA A 1 219 ? -33.373 -6.461 51.182 1.00 96.00 219 ALA A N 1
ATOM 1823 C CA . ALA A 1 219 ? -33.465 -7.189 52.445 1.00 96.00 219 ALA A CA 1
ATOM 1824 C C . ALA A 1 219 ? -33.418 -6.236 53.652 1.00 96.00 219 ALA A C 1
ATOM 1826 O O . ALA A 1 219 ? -34.222 -6.368 54.575 1.00 96.00 219 ALA A O 1
ATOM 1827 N N . ASP A 1 220 ? -32.540 -5.232 53.619 1.00 96.12 220 ASP A N 1
ATOM 1828 C CA . ASP A 1 220 ? -32.443 -4.219 54.673 1.00 96.12 220 ASP A CA 1
ATOM 1829 C C . ASP A 1 220 ? -33.727 -3.392 54.801 1.00 96.12 220 ASP A C 1
ATOM 1831 O O . ASP A 1 220 ? -34.224 -3.189 55.911 1.00 96.12 220 ASP A O 1
ATOM 1835 N N . ILE A 1 221 ? -34.313 -2.963 53.678 1.00 97.12 221 ILE A N 1
ATOM 1836 C CA . ILE A 1 221 ? -35.594 -2.243 53.667 1.00 97.12 221 ILE A CA 1
ATOM 1837 C C . ILE A 1 221 ? -36.701 -3.099 54.283 1.00 97.12 221 ILE A C 1
ATOM 1839 O O . ILE A 1 221 ? -37.485 -2.592 55.088 1.00 97.12 221 ILE A O 1
ATOM 1843 N N . GLU A 1 222 ? -36.769 -4.385 53.944 1.00 95.94 222 GLU A N 1
ATOM 1844 C CA . GLU A 1 222 ? -37.789 -5.275 54.496 1.00 95.94 222 GLU A CA 1
ATOM 1845 C C . GLU A 1 222 ? -37.599 -5.487 56.004 1.00 95.94 222 GLU A C 1
ATOM 1847 O O . GLU A 1 222 ? -38.552 -5.391 56.778 1.00 95.94 222 GLU A O 1
ATOM 1852 N N . ASN A 1 223 ? -36.354 -5.640 56.461 1.00 95.88 223 ASN A N 1
ATOM 1853 C CA . ASN A 1 223 ? -36.032 -5.701 57.886 1.00 95.88 223 ASN A CA 1
ATOM 1854 C C . ASN A 1 223 ? -36.458 -4.429 58.633 1.00 95.88 223 ASN A C 1
ATOM 1856 O O . ASN A 1 223 ? -37.013 -4.509 59.733 1.00 95.88 223 ASN A O 1
ATOM 1860 N N . VAL A 1 224 ? -36.219 -3.251 58.048 1.00 96.81 224 VAL A N 1
ATOM 1861 C CA . VAL A 1 224 ? -36.657 -1.967 58.614 1.00 96.81 224 VAL A CA 1
ATOM 1862 C C . VAL A 1 224 ? -38.182 -1.886 58.659 1.00 96.81 224 VAL A C 1
ATOM 1864 O O . VAL A 1 224 ? -38.730 -1.491 59.688 1.00 96.81 224 VAL A O 1
ATOM 1867 N N . ARG A 1 225 ? -38.886 -2.314 57.604 1.00 95.94 225 ARG A N 1
ATOM 1868 C CA . ARG A 1 225 ? -40.358 -2.356 57.577 1.00 95.94 225 ARG A CA 1
ATOM 1869 C C . ARG A 1 225 ? -40.928 -3.255 58.667 1.00 95.94 225 ARG A C 1
ATOM 1871 O O . ARG A 1 225 ? -41.830 -2.831 59.386 1.00 95.94 225 ARG A O 1
ATOM 1878 N N . ILE A 1 226 ? -40.376 -4.456 58.841 1.00 96.44 226 ILE A N 1
ATOM 1879 C CA . ILE A 1 226 ? -40.797 -5.390 59.894 1.00 96.44 226 ILE A CA 1
ATOM 1880 C C . ILE A 1 226 ? -40.563 -4.781 61.279 1.00 96.44 226 ILE A C 1
ATOM 1882 O O . ILE A 1 226 ? -41.454 -4.833 62.130 1.00 96.44 226 ILE A O 1
ATOM 1886 N N . LYS A 1 227 ? -39.390 -4.179 61.518 1.00 96.62 227 LYS A N 1
ATOM 1887 C CA . LYS A 1 227 ? -39.091 -3.496 62.788 1.00 96.62 227 LYS A CA 1
ATOM 1888 C C . LYS A 1 227 ? -40.067 -2.354 63.056 1.00 96.62 227 LYS A C 1
ATOM 1890 O O . LYS A 1 227 ? -40.571 -2.253 64.169 1.00 96.62 227 LYS A O 1
ATOM 1895 N N . ASN A 1 228 ? -40.362 -1.539 62.048 1.00 95.81 228 ASN A N 1
ATOM 1896 C CA . ASN A 1 228 ? -41.282 -0.416 62.189 1.00 95.81 228 ASN A CA 1
ATOM 1897 C C . ASN A 1 228 ? -42.705 -0.897 62.515 1.00 95.81 228 ASN A C 1
ATOM 1899 O O . ASN A 1 228 ? -43.313 -0.422 63.468 1.00 95.81 228 ASN A O 1
ATOM 1903 N N . LYS A 1 229 ? -43.187 -1.941 61.825 1.00 96.25 229 LYS A N 1
ATOM 1904 C CA . LYS A 1 229 ? -44.484 -2.563 62.129 1.00 96.25 229 LYS A CA 1
ATOM 1905 C C . LYS A 1 229 ? -44.555 -3.069 63.573 1.00 96.25 229 LYS A C 1
ATOM 1907 O O . LYS A 1 229 ? -45.547 -2.834 64.249 1.00 96.25 229 LYS A O 1
ATOM 1912 N N . ARG A 1 230 ? -43.496 -3.724 64.067 1.00 94.25 230 ARG A N 1
ATOM 1913 C CA . ARG A 1 230 ? -43.426 -4.181 65.468 1.00 94.25 230 ARG A CA 1
ATOM 1914 C C . ARG A 1 230 ? -43.488 -3.020 66.461 1.00 94.25 230 ARG A C 1
ATOM 1916 O O . ARG A 1 230 ? -44.191 -3.130 67.459 1.00 94.25 230 ARG A O 1
ATOM 1923 N N . LEU A 1 231 ? -42.766 -1.931 66.194 1.00 95.56 231 LEU A N 1
ATOM 1924 C CA . LEU A 1 231 ? -42.788 -0.735 67.040 1.00 95.56 231 LEU A CA 1
ATOM 1925 C C . LEU A 1 231 ? -44.171 -0.084 67.058 1.00 95.56 231 LEU A C 1
ATOM 1927 O O . LEU A 1 231 ? -44.642 0.294 68.125 1.00 95.56 231 LEU A O 1
ATOM 1931 N N . GLN A 1 232 ? -44.835 -0.012 65.905 1.00 95.25 232 GLN A N 1
ATOM 1932 C CA . GLN A 1 232 ? -46.189 0.516 65.805 1.00 95.25 232 GLN A CA 1
ATOM 1933 C C . GLN A 1 232 ? -47.181 -0.317 66.630 1.00 95.25 232 GLN A C 1
ATOM 1935 O O . GLN A 1 232 ? -47.898 0.242 67.452 1.00 95.25 232 GLN A O 1
ATOM 1940 N N . THR A 1 233 ? -47.152 -1.648 66.508 1.00 93.50 233 THR A N 1
ATOM 1941 C CA . THR A 1 233 ? -48.007 -2.533 67.320 1.00 93.50 233 THR A CA 1
ATOM 1942 C C . THR A 1 233 ? -47.722 -2.406 68.821 1.00 93.50 233 THR A C 1
ATOM 1944 O O . THR A 1 233 ? -48.647 -2.409 69.626 1.00 93.50 233 THR A O 1
ATOM 1947 N N . ALA A 1 234 ? -46.453 -2.269 69.222 1.00 93.00 234 ALA A N 1
ATOM 1948 C CA . ALA A 1 234 ? -46.098 -2.062 70.627 1.00 93.00 234 ALA A CA 1
ATOM 1949 C C . ALA A 1 234 ? -46.596 -0.707 71.160 1.00 93.00 234 ALA A C 1
ATOM 1951 O O . ALA A 1 234 ? -47.051 -0.623 72.299 1.00 93.00 234 ALA A O 1
ATOM 1952 N N . ALA A 1 235 ? -46.536 0.346 70.340 1.00 93.69 235 ALA A N 1
ATOM 1953 C CA . ALA A 1 235 ? -47.078 1.653 70.690 1.00 93.69 235 ALA A CA 1
ATOM 1954 C C . ALA A 1 235 ? -48.607 1.605 70.848 1.00 93.69 235 ALA A C 1
ATOM 1956 O O . ALA A 1 235 ? -49.120 2.104 71.844 1.00 93.69 235 ALA A O 1
ATOM 1957 N N . GLU A 1 236 ? -49.317 0.954 69.923 1.00 94.12 236 GLU A N 1
ATOM 1958 C CA . GLU A 1 236 ? -50.774 0.757 69.988 1.00 94.12 236 GLU A CA 1
ATOM 1959 C C . GLU A 1 236 ? -51.186 -0.011 71.254 1.00 94.12 236 GLU A C 1
ATOM 1961 O O . GLU A 1 236 ? -52.071 0.435 71.982 1.00 94.12 236 GLU A O 1
ATOM 1966 N N . ALA A 1 237 ? -50.495 -1.110 71.578 1.00 93.69 237 ALA A N 1
ATOM 1967 C CA . ALA A 1 237 ? -50.756 -1.884 72.793 1.00 93.69 237 ALA A CA 1
ATOM 1968 C C . ALA A 1 237 ? -50.498 -1.076 74.079 1.00 93.69 237 ALA A C 1
ATOM 1970 O O . ALA A 1 237 ? -51.265 -1.172 75.036 1.00 93.69 237 ALA A O 1
ATOM 1971 N N . ASN A 1 238 ? -49.443 -0.254 74.102 1.00 92.88 238 ASN A N 1
ATOM 1972 C CA . ASN A 1 238 ? -49.153 0.623 75.237 1.00 92.88 238 ASN A CA 1
ATOM 1973 C C . ASN A 1 238 ? -50.220 1.710 75.418 1.00 92.88 238 ASN A C 1
ATOM 1975 O O . ASN A 1 238 ? -50.595 1.993 76.553 1.00 92.88 238 ASN A O 1
ATOM 1979 N N . ILE A 1 239 ? -50.710 2.305 74.325 1.00 94.00 239 ILE A N 1
ATOM 1980 C CA . ILE A 1 239 ? -51.803 3.288 74.371 1.00 94.00 239 ILE A CA 1
ATOM 1981 C C . ILE A 1 239 ? -53.063 2.629 74.935 1.00 94.00 239 ILE A C 1
ATOM 1983 O O . ILE A 1 239 ? -53.629 3.133 75.899 1.00 94.00 239 ILE A O 1
ATOM 1987 N N . GLN A 1 240 ? -53.442 1.461 74.412 1.00 94.75 240 GLN A N 1
ATOM 1988 C CA . GLN A 1 240 ? -54.619 0.739 74.888 1.00 94.75 240 GLN A CA 1
ATOM 1989 C C . GLN A 1 240 ? -54.506 0.365 76.375 1.00 94.75 240 GLN A C 1
ATOM 1991 O O . GLN A 1 240 ? -55.449 0.563 77.137 1.00 94.75 240 GLN A O 1
ATOM 1996 N N . SER A 1 241 ? -53.343 -0.120 76.817 1.00 93.38 241 SER A N 1
ATOM 1997 C CA . SER A 1 241 ? -53.116 -0.441 78.229 1.00 93.38 241 SER A CA 1
ATOM 1998 C C . SER A 1 241 ? -53.186 0.796 79.133 1.00 93.38 241 SER A C 1
ATOM 2000 O O . SER A 1 241 ? -53.709 0.711 80.247 1.00 93.38 241 SER A O 1
ATOM 2002 N N . ALA A 1 242 ? -52.686 1.945 78.670 1.00 92.94 242 ALA A N 1
ATOM 2003 C CA . ALA A 1 242 ? -52.798 3.204 79.399 1.00 92.94 242 ALA A CA 1
ATOM 2004 C C . ALA A 1 242 ? -54.261 3.664 79.511 1.00 92.94 242 ALA A C 1
ATOM 2006 O O . ALA A 1 242 ? -54.687 4.067 80.595 1.00 92.94 242 ALA A O 1
ATOM 2007 N N . ASP A 1 243 ? -55.041 3.540 78.435 1.00 94.12 243 ASP A N 1
ATOM 2008 C CA . ASP A 1 243 ? -56.470 3.867 78.424 1.00 94.12 243 ASP A CA 1
ATOM 2009 C C . ASP A 1 243 ? -57.269 2.961 79.374 1.00 94.12 243 ASP A C 1
ATOM 2011 O O . ASP A 1 243 ? -58.064 3.453 80.179 1.00 94.12 243 ASP A O 1
ATOM 2015 N N . GLU A 1 244 ? -57.016 1.648 79.359 1.00 93.44 244 GLU A N 1
ATOM 2016 C CA . GLU A 1 244 ? -57.639 0.685 80.280 1.00 93.44 244 GLU A CA 1
ATOM 2017 C C . GLU A 1 244 ? -57.316 1.010 81.748 1.00 93.44 244 GLU A C 1
ATOM 2019 O O . GLU A 1 244 ? -58.190 0.966 82.621 1.00 93.44 244 GLU A O 1
ATOM 2024 N N . PHE A 1 245 ? -56.068 1.392 82.036 1.00 93.81 245 PHE A N 1
ATOM 2025 C CA . PHE A 1 245 ? -55.662 1.811 83.375 1.00 93.81 245 PHE A CA 1
ATOM 2026 C C . PHE A 1 245 ? -56.383 3.090 83.823 1.00 93.81 245 PHE A C 1
ATOM 2028 O O . PHE A 1 245 ? -56.865 3.157 84.958 1.00 93.81 245 PHE A O 1
ATOM 2035 N N . LEU A 1 246 ? -56.489 4.090 82.943 1.00 94.75 246 LEU A N 1
ATOM 2036 C CA . LEU A 1 246 ? -57.202 5.337 83.229 1.00 94.75 246 LEU A CA 1
ATOM 2037 C C . LEU A 1 246 ? -58.689 5.088 83.496 1.00 94.75 246 LEU A C 1
ATOM 2039 O O . LEU A 1 246 ? -59.215 5.594 84.487 1.00 94.75 246 LEU A O 1
ATOM 2043 N N . GLN A 1 247 ? -59.352 4.263 82.682 1.00 94.19 247 GLN A N 1
ATOM 2044 C CA . GLN A 1 247 ? -60.753 3.889 82.899 1.00 94.19 247 GLN A CA 1
ATOM 2045 C C . GLN A 1 247 ? -60.954 3.204 84.252 1.00 94.19 247 GLN A C 1
ATOM 2047 O O . GLN A 1 247 ? -61.868 3.559 85.003 1.00 94.19 247 GLN A O 1
ATOM 2052 N N . LYS A 1 248 ? -60.071 2.264 84.612 1.00 94.69 248 LYS A N 1
ATOM 2053 C CA . LYS A 1 248 ? -60.115 1.601 85.919 1.00 94.69 248 LYS A CA 1
ATOM 2054 C C . LYS A 1 248 ? -59.986 2.608 87.062 1.00 94.69 248 LYS A C 1
ATOM 2056 O O . LYS A 1 248 ? -60.768 2.551 88.008 1.00 94.69 248 LYS A O 1
ATOM 2061 N N . LYS A 1 249 ? -59.052 3.560 86.962 1.00 94.94 249 LYS A N 1
ATOM 2062 C CA . LYS A 1 249 ? -58.854 4.597 87.987 1.00 94.94 249 LYS A CA 1
ATOM 2063 C C . LYS A 1 249 ? -60.032 5.554 88.102 1.00 94.94 249 LYS A C 1
ATOM 2065 O O . LYS A 1 249 ? -60.424 5.877 89.219 1.00 94.94 249 LYS A O 1
ATOM 2070 N N . MET A 1 250 ? -60.628 5.958 86.982 1.00 93.94 250 MET A N 1
ATOM 2071 C CA . MET A 1 250 ? -61.862 6.746 86.996 1.00 93.94 250 MET A CA 1
ATOM 2072 C C . MET A 1 250 ? -62.997 5.988 87.689 1.00 93.94 250 MET A C 1
ATOM 2074 O O . MET A 1 250 ? -63.674 6.555 88.537 1.00 93.94 250 MET A O 1
ATOM 2078 N N . THR A 1 251 ? -63.153 4.693 87.401 1.00 92.19 251 THR A N 1
ATOM 2079 C CA . THR A 1 251 ? -64.194 3.851 88.014 1.00 92.19 251 THR A CA 1
ATOM 2080 C C . THR A 1 251 ? -63.990 3.693 89.524 1.00 92.19 251 THR A C 1
ATOM 2082 O O . THR A 1 251 ? -64.936 3.846 90.294 1.00 92.19 251 THR A O 1
ATOM 2085 N N . GLU A 1 252 ? -62.755 3.430 89.965 1.00 92.75 252 GLU A N 1
ATOM 2086 C CA . GLU A 1 252 ? -62.396 3.371 91.391 1.00 92.75 252 GLU A CA 1
ATOM 2087 C C . GLU A 1 252 ? -62.701 4.700 92.098 1.00 92.75 252 GLU A C 1
ATOM 2089 O O . GLU A 1 252 ? -63.272 4.711 93.186 1.00 92.75 252 GLU A O 1
ATOM 2094 N N . MET A 1 253 ? -62.366 5.827 91.467 1.00 92.56 253 MET A N 1
ATOM 2095 C CA . MET A 1 253 ? -62.621 7.158 92.016 1.00 92.56 253 MET A CA 1
ATOM 2096 C C . MET A 1 253 ? -64.121 7.464 92.105 1.00 92.56 253 MET A C 1
ATOM 2098 O O . MET A 1 253 ? -64.570 7.958 93.135 1.00 92.56 253 MET A O 1
ATOM 2102 N N . SER A 1 254 ? -64.913 7.106 91.089 1.00 90.56 254 SER A N 1
ATOM 2103 C CA . SER A 1 254 ? -66.377 7.214 91.140 1.00 90.56 254 SER A CA 1
ATOM 2104 C C . SER A 1 254 ? -66.985 6.368 92.258 1.00 90.56 254 SER A C 1
ATOM 2106 O O . SER A 1 254 ? -67.898 6.834 92.934 1.00 90.56 254 SER A O 1
ATOM 2108 N N . ALA A 1 255 ? -66.469 5.158 92.494 1.00 89.12 255 ALA A N 1
ATOM 2109 C CA . ALA A 1 255 ? -66.926 4.310 93.593 1.00 89.12 255 ALA A CA 1
ATOM 2110 C C . ALA A 1 255 ? -66.636 4.941 94.966 1.00 89.12 255 ALA A C 1
ATOM 2112 O O . ALA A 1 255 ? -67.509 4.948 95.828 1.00 89.12 255 ALA A O 1
ATOM 2113 N N . ILE A 1 256 ? -65.447 5.527 95.150 1.00 90.31 256 ILE A N 1
ATOM 2114 C CA . ILE A 1 256 ? -65.093 6.258 96.377 1.00 90.31 256 ILE A CA 1
ATOM 2115 C C . ILE A 1 256 ? -66.002 7.477 96.563 1.00 90.31 256 ILE A C 1
ATOM 2117 O O . ILE A 1 256 ? -66.494 7.703 97.665 1.00 90.31 256 ILE A O 1
ATOM 2121 N N . CYS A 1 257 ? -66.247 8.257 95.505 1.00 87.62 257 CYS A N 1
ATOM 2122 C CA . CYS A 1 257 ? -67.159 9.400 95.563 1.00 87.62 257 CYS A CA 1
ATOM 2123 C C . CYS A 1 257 ? -68.572 8.975 95.988 1.00 87.62 257 CYS A C 1
ATOM 2125 O O . CYS A 1 257 ? -69.118 9.571 96.910 1.00 87.62 257 CYS A O 1
ATOM 2127 N N . ALA A 1 258 ? -69.118 7.910 95.394 1.00 84.81 258 ALA A N 1
ATOM 2128 C CA . ALA A 1 258 ? -70.427 7.374 95.765 1.00 84.81 258 ALA A CA 1
ATOM 2129 C C . ALA A 1 258 ? -70.464 6.857 97.217 1.00 84.81 258 ALA A C 1
ATOM 2131 O O . ALA A 1 258 ? -71.448 7.051 97.926 1.00 84.81 258 ALA A O 1
ATOM 2132 N N . GLU A 1 259 ? -69.386 6.224 97.692 1.00 84.56 259 GLU A N 1
ATOM 2133 C CA . GLU A 1 259 ? -69.279 5.789 99.087 1.00 84.56 259 GLU A CA 1
ATOM 2134 C C . GLU A 1 259 ? -69.272 6.984 100.053 1.00 84.56 259 GLU A C 1
ATOM 2136 O O . GLU A 1 259 ? -69.948 6.948 101.082 1.00 84.56 259 GLU A O 1
ATOM 2141 N N . ILE A 1 260 ? -68.538 8.050 99.719 1.00 85.94 260 ILE A N 1
ATOM 2142 C CA . ILE A 1 260 ? -68.516 9.297 100.492 1.00 85.94 260 ILE A CA 1
ATOM 2143 C C . ILE A 1 260 ? -69.909 9.932 100.520 1.00 85.94 260 ILE A C 1
ATOM 2145 O O . ILE A 1 260 ? -70.374 10.290 101.599 1.00 85.94 260 ILE A O 1
ATOM 2149 N N . GLU A 1 261 ? -70.585 10.030 99.374 1.00 78.31 261 GLU A N 1
ATOM 2150 C CA . GLU A 1 261 ? -71.956 10.549 99.283 1.00 78.31 261 GLU A CA 1
ATOM 2151 C C . GLU A 1 261 ? -72.920 9.738 100.164 1.00 78.31 261 GLU A C 1
ATOM 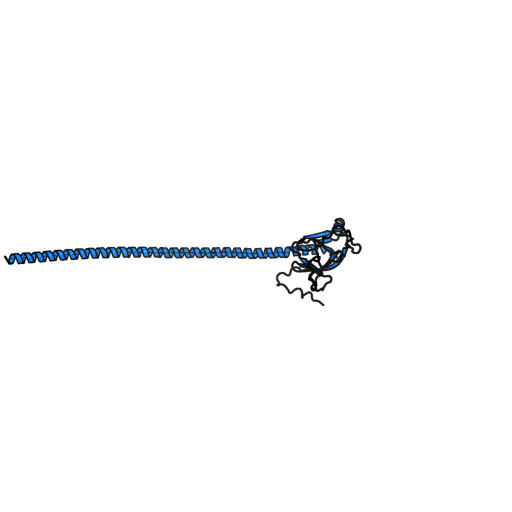2153 O O . GLU A 1 261 ? -73.655 10.323 100.954 1.00 78.31 261 GLU A O 1
ATOM 2158 N N . SER A 1 262 ? -72.830 8.403 100.145 1.00 76.19 262 SER A N 1
ATOM 2159 C CA . SER A 1 262 ? -73.677 7.526 100.974 1.00 76.19 262 SER A CA 1
ATOM 2160 C C . SER A 1 262 ? -73.430 7.619 102.486 1.00 76.19 262 SER A C 1
ATOM 2162 O O . SER A 1 262 ? -74.254 7.159 103.268 1.00 76.19 262 SER A O 1
ATOM 2164 N N . LYS A 1 263 ? -72.278 8.159 102.908 1.00 74.44 263 LYS A N 1
ATOM 2165 C CA . LYS A 1 263 ? -71.897 8.342 104.322 1.00 74.44 263 LYS A CA 1
ATOM 2166 C C . LYS A 1 263 ? -72.211 9.743 104.855 1.00 74.44 263 LYS A C 1
ATOM 2168 O O . LYS A 1 263 ? -72.001 9.990 106.042 1.00 74.44 263 LYS A O 1
ATOM 2173 N N . ILE A 1 264 ? -72.603 10.662 103.974 1.00 69.81 264 ILE A N 1
ATOM 2174 C CA . ILE A 1 264 ? -72.951 12.049 104.303 1.00 69.81 264 ILE A CA 1
ATOM 2175 C C . ILE A 1 264 ? -74.480 12.227 104.425 1.00 69.81 264 ILE A C 1
ATOM 2177 O O . ILE A 1 264 ? -74.910 13.182 105.072 1.00 69.81 264 I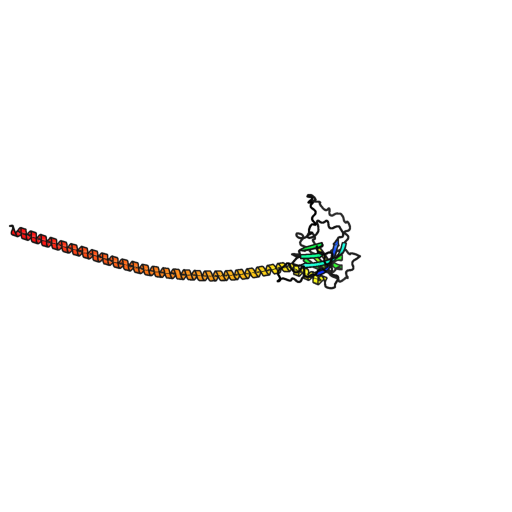LE A O 1
ATOM 2181 N N . GLU A 1 265 ? -75.282 11.307 103.873 1.00 46.91 265 GLU A N 1
ATOM 2182 C CA . GLU A 1 265 ? -76.705 11.112 104.229 1.00 46.91 265 GLU A CA 1
ATOM 2183 C C . GLU A 1 265 ? -76.880 10.393 105.578 1.00 46.91 265 GLU A C 1
ATOM 2185 O O . GLU A 1 265 ? -77.838 10.756 106.302 1.00 46.91 265 GLU A O 1
#

Foldseek 3Di:
DDDPCVVVPDDDDDDPDPKDKDKKWWKDWPPPPPPPAAQDDPDDDDDDDDPDDPDDDDPPDPPPGDIDIAMWIWIDDQQKIFTCNDPPDPDGPHIDRLAPKDKDKDQPVVCCVVVVDPDDPVDDDDRRAIKIKIADDVVNHSDRIIIIGDPDPPVRVVVSVSSVVSNCPVVVVVVVVVVVVVVVVVVVVVVVVVVVVVVVVVVVVVVVVVVVVVVVVVVVVVVVVVVVVVVVVVVVVVVVVVVVVVVVVVVVVVVVVVVVVVVVD

Organism: NCBI:txid1323249

Nearest PDB structures (foldseek):
  1u5d-assembly1_A  TM=8.425E-01  e=1.954E-04  Homo sapiens
  5mr1-assembly1_A  TM=7.945E-01  e=4.882E-04  Homo sapiens
  1u29-assembly1_A  TM=7.102E-01  e=3.667E-04  Mus musculus
  1fhx-assembly2_B  TM=6.964E-01  e=5.797E-04  Mus musculus

Mean predicted aligned error: 17.04 Å

Solvent-accessible surface area (backbone atoms only — not comparable to full-atom values): 15608 Å² total; per-residue (Å²): 138,84,68,83,66,75,82,65,79,83,69,79,96,81,69,86,65,88,66,51,73,48,70,34,30,36,61,42,66,68,62,81,74,56,89,85,60,52,41,70,71,81,78,75,93,66,96,71,88,76,84,86,80,93,71,88,80,77,93,78,72,90,66,84,79,49,65,44,77,42,70,27,31,32,39,41,57,83,49,34,40,36,34,17,71,46,85,85,61,92,66,62,74,35,46,40,76,33,66,78,48,48,65,46,78,42,46,45,60,58,34,40,75,70,65,76,42,79,89,49,96,91,61,94,72,60,80,89,36,48,28,27,40,38,34,43,50,68,92,80,29,77,49,55,61,49,40,37,33,35,94,48,90,69,41,25,59,54,52,40,50,50,54,46,54,38,31,47,46,61,60,52,50,51,51,49,51,55,51,53,55,51,52,51,53,53,51,51,55,54,48,52,54,51,51,51,55,50,53,53,53,52,51,53,53,51,53,52,56,50,51,53,50,52,54,52,52,51,53,51,52,50,52,50,50,53,52,50,52,52,52,51,52,52,51,52,51,50,51,52,51,51,51,54,51,50,52,51,51,52,52,54,50,50,52,51,51,52,52,54,54,69,70,74,112

Radius of gyration: 51.71 Å; Cα contacts (8 Å, |Δi|>4): 240; chains: 1; bounding box: 117×46×150 Å